Protein AF-A0A6Q2Y773-F1 (afdb_monomer_lite)

Secondary structure (DSSP, 8-state):
-------------------------S--SS--------TTTT-SS---SSSSTTEEEETTEEEEPTTEEEETTEEEE--SS--TTEEEEETTEEEEPTTEESSSS-EEP-GGGSSS-SSSSEEEEETTEEEEEPPTTEEEPTTSS-EEE-SSGGGTT-TT-EEEETTTEEEE---TTEEE-TTSSSEEE--TTSS-TTSS-TTEEEEEETTEEEEEEPTTEEEEEETTEEEEEEP-TTTTT-----TTEEEEEETTEEEEEEPTTEEESSSSEEETTS-TT-TTHHHHHHHHTT-------------PPP-----

pLDDT: mean 74.13, std 23.81, range [25.77, 97.94]

Radius of gyration: 41.61 Å; chains: 1; bounding box: 97×146×88 Å

Foldseek 3Di:
DDDDDDDDDDDDDDDDDDDDDDDDDDDPPDDDDDPPPDVCVVPPDFPVPDPAPQWGDDPPDIDGHPQWDDDPNHTAGHAPAALPAFGDPHRLATDHDAQADDRSRPHGDALCPDPPRQAPDDWAGDRRDIAYFDQQQWEQDPVRHYTDRDNLRNVLRAHGHWYADDPGDIAHDDAAQWDQDPSRHYTDGNFPLPPDPPPEPPQWDWDGDRNGIDTHHDAQWDFDQDPNDTDTDGDFCLVVVVDLFDPQWHWAGDRRGIATHGHPQWDDRRNDTDGNPPPVVDVVVVVVVVVVVPPDDDDDDDDDDDDDDDDDDDD

Organism: Esox lucius (NCBI:txid8010)

Sequence (315 aa):
MLGLFTVVTAHPVRQRVLVVVMSCTALSMAYRQDSSRTASEVSGRLRGASGAAGVCTFGRSTSCCFGWRNVSGVCRPLCKKPCRNGVCVGPDKCSCSVGYEDQQCDKDVNECGLAERPCHHRCMNTPGTYRCYCDPGYALHTDGKTCTEDPECPSLRCQFGCQIEGRGDVLCLCPPGLHLAPDNRTCEDVDECRGVSDVCPQRQTCKNTFGSFACVCGEGFVLATLRDKVLCRDKDECLDGTHLCSRHAECVNTTGSYTCRCRANYSGDGHACWPWGRGAHSKASMYYQYKLSKRTWPQTITMATATLRGSPGSG

Structure (mmCIF, N/CA/C/O backbone):
data_AF-A0A6Q2Y773-F1
#
_entry.id   AF-A0A6Q2Y773-F1
#
loop_
_atom_site.group_PDB
_atom_site.id
_atom_site.type_symbol
_atom_site.label_atom_id
_atom_site.label_alt_id
_atom_site.label_comp_id
_atom_site.label_asym_id
_atom_site.label_entity_id
_atom_site.label_seq_id
_atom_site.pdbx_PDB_ins_code
_atom_site.Cartn_x
_atom_site.Cartn_y
_atom_site.Cartn_z
_atom_site.occupancy
_atom_site.B_iso_or_equiv
_atom_site.auth_seq_id
_atom_site.auth_comp_id
_atom_site.auth_asym_id
_atom_site.auth_atom_id
_atom_site.pdbx_PDB_model_num
ATOM 1 N N . MET A 1 1 ? 73.134 44.370 -34.997 1.00 34.41 1 MET A N 1
ATOM 2 C CA . MET A 1 1 ? 72.191 44.586 -36.114 1.00 34.41 1 MET A CA 1
ATOM 3 C C . MET A 1 1 ? 71.414 43.298 -36.311 1.00 34.41 1 MET A C 1
ATOM 5 O O . MET A 1 1 ? 71.981 42.326 -36.790 1.00 34.41 1 MET A O 1
ATOM 9 N N . LEU A 1 2 ? 70.178 43.261 -35.813 1.00 30.05 2 LEU A N 1
ATOM 10 C CA . LEU A 1 2 ? 69.268 42.128 -35.967 1.00 30.05 2 LEU A CA 1
ATOM 11 C C . LEU A 1 2 ? 68.743 42.102 -37.402 1.00 30.05 2 LEU A C 1
ATOM 13 O O . LEU A 1 2 ? 68.223 43.100 -37.890 1.00 30.05 2 LEU A O 1
ATOM 17 N N . GLY A 1 3 ? 68.840 40.948 -38.041 1.00 31.61 3 GLY A N 1
ATOM 18 C CA . GLY A 1 3 ? 68.104 40.639 -39.251 1.00 31.61 3 GLY A CA 1
ATOM 19 C C . GLY A 1 3 ? 68.077 39.134 -39.401 1.00 31.61 3 GLY A C 1
ATOM 20 O O . GLY A 1 3 ? 69.138 38.529 -39.426 1.00 31.61 3 GLY A O 1
ATOM 21 N N . LEU A 1 4 ? 66.887 38.545 -39.476 1.00 30.52 4 LEU A N 1
ATOM 22 C CA . LEU A 1 4 ? 66.680 37.226 -40.064 1.00 30.52 4 LEU A CA 1
ATOM 23 C C . LEU A 1 4 ? 65.249 37.165 -40.607 1.00 30.52 4 LEU A C 1
ATOM 25 O O . LEU A 1 4 ? 64.267 37.164 -39.869 1.00 30.52 4 LEU A O 1
ATOM 29 N N . PHE A 1 5 ? 65.185 37.177 -41.936 1.00 30.12 5 PHE A N 1
ATOM 30 C CA . PHE A 1 5 ? 64.028 36.864 -42.763 1.00 30.12 5 PHE A CA 1
ATOM 31 C C . PHE A 1 5 ? 63.679 35.378 -42.643 1.00 30.12 5 PHE A C 1
ATOM 33 O O . PHE A 1 5 ? 64.582 34.546 -42.608 1.00 30.12 5 PHE A O 1
ATOM 40 N N . THR A 1 6 ? 62.395 35.030 -42.739 1.00 29.92 6 THR A N 1
ATOM 41 C CA . THR A 1 6 ? 61.982 33.761 -43.358 1.00 29.92 6 THR A CA 1
ATOM 42 C C . THR A 1 6 ? 60.750 33.958 -44.238 1.00 29.92 6 THR A C 1
ATOM 44 O O . THR A 1 6 ? 59.856 34.751 -43.951 1.00 29.92 6 THR A O 1
ATOM 47 N N . VAL A 1 7 ? 60.794 33.257 -45.368 1.00 28.41 7 VAL A N 1
ATOM 48 C CA . VAL A 1 7 ? 59.966 33.365 -46.566 1.00 28.41 7 VAL A CA 1
ATOM 49 C C . VAL A 1 7 ? 59.023 32.159 -46.635 1.00 28.41 7 VAL A C 1
ATOM 51 O O . VAL A 1 7 ? 59.462 31.026 -46.482 1.00 28.41 7 VAL A O 1
ATOM 54 N N . VAL A 1 8 ? 57.740 32.459 -46.860 1.00 37.06 8 VAL A N 1
ATOM 55 C CA . VAL A 1 8 ? 56.763 31.839 -47.783 1.00 37.06 8 VAL A CA 1
ATOM 56 C C . VAL A 1 8 ? 56.804 30.320 -48.000 1.00 37.06 8 VAL A C 1
ATOM 58 O O . VAL A 1 8 ? 57.748 29.795 -48.569 1.00 37.06 8 VAL A O 1
ATOM 61 N N . THR A 1 9 ? 55.649 29.670 -47.816 1.00 25.77 9 THR A N 1
ATOM 62 C CA . THR A 1 9 ? 55.065 28.817 -48.871 1.00 25.77 9 THR A CA 1
ATOM 63 C C . THR A 1 9 ? 53.546 29.003 -48.915 1.00 25.77 9 THR A C 1
ATOM 65 O O . THR A 1 9 ? 52.868 29.006 -47.892 1.00 25.77 9 THR A O 1
ATOM 68 N N . ALA A 1 10 ? 53.029 29.218 -50.124 1.00 39.75 10 ALA A N 1
ATOM 69 C CA . ALA A 1 10 ? 51.616 29.359 -50.448 1.00 39.75 10 ALA A CA 1
ATOM 70 C C . ALA A 1 10 ? 51.162 28.138 -51.259 1.00 39.75 10 ALA A C 1
ATOM 72 O O . ALA A 1 10 ? 51.854 27.735 -52.194 1.00 39.75 10 ALA A O 1
ATOM 73 N N . HIS A 1 11 ? 49.986 27.588 -50.948 1.00 28.48 11 HIS A N 1
ATOM 74 C CA . HIS A 1 11 ? 49.268 26.623 -51.788 1.00 28.48 11 HIS A CA 1
ATOM 75 C C . HIS A 1 11 ? 47.749 26.679 -51.516 1.00 28.48 11 HIS A C 1
ATOM 77 O O . HIS A 1 11 ? 47.338 27.230 -50.495 1.00 28.48 11 HIS A O 1
ATOM 83 N N . PRO A 1 12 ? 46.899 26.249 -52.469 1.00 39.88 12 PRO A N 1
ATOM 84 C CA . PRO A 1 12 ? 45.922 27.163 -53.048 1.00 39.88 12 PRO A CA 1
ATOM 85 C C . PRO A 1 12 ? 44.457 26.695 -52.925 1.00 39.88 12 PRO A C 1
ATOM 87 O O . PRO A 1 12 ? 44.157 25.516 -52.798 1.00 39.88 12 PRO A O 1
ATOM 90 N N . VAL A 1 13 ? 43.556 27.672 -53.074 1.00 33.53 13 VAL A N 1
ATOM 91 C CA . VAL A 1 13 ? 42.254 27.594 -53.768 1.00 33.53 13 VAL A CA 1
ATOM 92 C C . VAL A 1 13 ? 41.225 26.566 -53.262 1.00 33.53 13 VAL A C 1
ATOM 94 O O . VAL A 1 13 ? 41.252 25.394 -53.619 1.00 33.53 13 VAL A O 1
ATOM 97 N N . ARG A 1 14 ? 40.161 27.075 -52.621 1.00 30.56 14 ARG A N 1
ATOM 98 C CA . ARG A 1 14 ? 38.786 26.586 -52.839 1.00 30.56 14 ARG A CA 1
ATOM 99 C C . ARG A 1 14 ? 37.785 27.741 -52.880 1.00 30.56 14 ARG A C 1
ATOM 101 O O . ARG A 1 14 ? 37.746 28.591 -51.997 1.00 30.56 14 ARG A O 1
ATOM 108 N N . GLN A 1 15 ? 36.983 27.754 -53.942 1.00 29.77 15 GLN A N 1
ATOM 109 C CA . GLN A 1 15 ? 35.873 28.673 -54.165 1.00 29.77 15 GLN A CA 1
ATOM 110 C C . GLN A 1 15 ? 34.627 28.255 -53.358 1.00 29.77 15 GLN A C 1
ATOM 112 O O . GLN A 1 15 ? 34.180 27.119 -53.451 1.00 29.77 15 GLN A O 1
ATOM 117 N N . ARG A 1 16 ? 34.092 29.247 -52.629 1.00 34.22 16 ARG A N 1
ATOM 118 C CA . ARG A 1 16 ? 32.685 29.607 -52.332 1.00 34.22 16 ARG A CA 1
ATOM 119 C C . ARG A 1 16 ? 31.711 28.533 -51.813 1.00 34.22 16 ARG A C 1
ATOM 121 O O . ARG A 1 16 ? 31.220 27.743 -52.601 1.00 34.22 16 ARG A O 1
ATOM 128 N N . VAL A 1 17 ? 31.239 28.709 -50.568 1.00 26.41 17 VAL A N 1
ATOM 129 C CA . VAL A 1 17 ? 29.873 29.210 -50.268 1.00 26.41 17 VAL A CA 1
ATOM 130 C C . VAL A 1 17 ? 29.955 30.156 -49.054 1.00 26.41 17 VAL A C 1
ATOM 132 O O . VAL A 1 17 ? 30.809 30.016 -48.186 1.00 26.41 17 VAL A O 1
ATOM 135 N N . LEU A 1 18 ? 29.131 31.193 -49.100 1.00 25.95 18 LEU A N 1
ATOM 136 C CA . LEU A 1 18 ? 29.222 32.500 -48.461 1.00 25.95 18 LEU A CA 1
ATOM 137 C C . LEU A 1 18 ? 28.922 32.487 -46.941 1.00 25.95 18 LEU A C 1
ATOM 139 O O . LEU A 1 18 ? 27.799 32.198 -46.541 1.00 25.95 18 LEU A O 1
ATOM 143 N N . VAL A 1 19 ? 29.891 32.884 -46.108 1.00 29.36 19 VAL A N 1
ATOM 144 C CA . VAL A 1 19 ? 29.671 33.326 -44.715 1.00 29.36 19 VAL A CA 1
ATOM 145 C C . VAL A 1 19 ? 29.933 34.829 -44.683 1.00 29.36 19 VAL A C 1
ATOM 147 O O . VAL A 1 19 ? 31.085 35.255 -44.717 1.00 29.36 19 VAL A O 1
ATOM 150 N N . VAL A 1 20 ? 28.877 35.647 -44.679 1.00 26.91 20 VAL A N 1
ATOM 151 C CA . VAL A 1 20 ? 29.011 37.094 -44.452 1.00 26.91 20 VAL A CA 1
ATOM 152 C C . VAL A 1 20 ? 28.796 37.356 -42.973 1.00 26.91 20 VAL A C 1
ATOM 154 O O . VAL A 1 20 ? 27.672 37.381 -42.481 1.00 26.91 20 VAL A O 1
ATOM 157 N N . VAL A 1 21 ? 29.908 37.570 -42.277 1.00 33.50 21 VAL A N 1
ATOM 158 C CA . VAL A 1 21 ? 29.936 38.421 -41.092 1.00 33.50 21 VAL A CA 1
ATOM 159 C C . VAL A 1 21 ? 29.915 39.855 -41.614 1.00 33.50 21 VAL A C 1
ATOM 161 O O . VAL A 1 21 ? 30.833 40.256 -42.327 1.00 33.50 21 VAL A O 1
ATOM 164 N N . MET A 1 22 ? 28.884 40.628 -41.276 1.00 27.20 22 MET A N 1
ATOM 165 C CA . MET A 1 22 ? 28.992 42.083 -41.298 1.00 27.20 22 MET A CA 1
ATOM 166 C C . MET A 1 22 ? 28.739 42.659 -39.911 1.00 27.20 22 MET A C 1
ATOM 168 O O . MET A 1 22 ? 27.847 42.257 -39.169 1.00 27.20 22 MET A O 1
ATOM 172 N N . SER A 1 23 ? 29.660 43.555 -39.601 1.00 32.75 23 SER A N 1
ATOM 173 C CA . SER A 1 23 ? 30.017 44.212 -38.362 1.00 32.75 23 SER A CA 1
ATOM 174 C C . SER A 1 23 ? 28.958 45.157 -37.809 1.00 32.75 23 SER A C 1
ATOM 176 O O . SER A 1 23 ? 28.261 45.846 -38.549 1.00 32.75 23 SER A O 1
ATOM 178 N N . CYS A 1 24 ? 28.965 45.257 -36.479 1.00 36.25 24 CYS A N 1
ATOM 179 C CA . CYS A 1 24 ? 28.401 46.340 -35.688 1.00 36.25 24 CYS A CA 1
ATOM 180 C C . CYS A 1 24 ? 28.744 47.722 -36.260 1.00 36.25 24 CYS A C 1
ATOM 182 O O . CYS A 1 24 ? 29.894 48.137 -36.173 1.00 36.25 24 CYS A O 1
ATOM 184 N N . THR A 1 25 ? 27.735 48.460 -36.710 1.00 38.38 25 THR A N 1
ATOM 185 C CA . THR A 1 25 ? 27.436 49.827 -36.254 1.00 38.38 25 THR A CA 1
ATOM 186 C C . THR A 1 25 ? 26.014 50.196 -36.693 1.00 38.38 25 THR A C 1
ATOM 188 O O . THR A 1 25 ? 25.599 49.885 -37.801 1.00 38.38 25 THR A O 1
ATOM 191 N N . ALA A 1 26 ? 25.279 50.857 -35.791 1.00 35.50 26 ALA A N 1
ATOM 192 C CA . ALA A 1 26 ? 23.909 51.371 -35.933 1.00 35.50 26 ALA A CA 1
ATOM 193 C C . ALA A 1 26 ? 22.743 50.363 -35.805 1.00 35.50 26 ALA A C 1
ATOM 195 O O . ALA A 1 26 ? 22.042 50.070 -36.763 1.00 35.50 26 ALA A O 1
ATOM 196 N N . LEU A 1 27 ? 22.466 49.937 -34.566 1.00 33.09 27 LEU A N 1
ATOM 197 C CA . LEU A 1 27 ? 21.100 49.720 -34.054 1.00 33.09 27 LEU A CA 1
ATOM 198 C C . LEU A 1 27 ? 21.135 49.854 -32.523 1.00 33.09 27 LEU A C 1
ATOM 200 O O . LEU A 1 27 ? 21.033 48.898 -31.759 1.00 33.09 27 LEU A O 1
ATOM 204 N N . SER A 1 28 ? 21.364 51.087 -32.077 1.00 34.03 28 SER A N 1
ATOM 205 C CA . SER A 1 28 ? 21.164 51.489 -30.689 1.00 34.03 28 SER A CA 1
ATOM 206 C C . SER A 1 28 ? 19.723 51.969 -30.536 1.00 34.03 28 SER A C 1
ATOM 208 O O . SER A 1 28 ? 19.267 52.776 -31.340 1.00 34.03 28 SER A O 1
ATOM 210 N N . MET A 1 29 ? 19.074 51.513 -29.460 1.00 36.47 29 MET A N 1
ATOM 211 C CA . MET A 1 29 ? 17.719 51.841 -28.978 1.00 36.47 29 MET A CA 1
ATOM 212 C C . MET A 1 29 ? 16.594 50.865 -29.362 1.00 36.47 29 MET A C 1
ATOM 214 O O . MET A 1 29 ? 15.657 51.235 -30.054 1.00 36.47 29 MET A O 1
ATOM 218 N N . ALA A 1 30 ? 16.672 49.627 -28.854 1.00 32.06 30 ALA A N 1
ATOM 219 C CA . ALA A 1 30 ? 15.582 48.945 -28.121 1.00 32.06 30 ALA A CA 1
ATOM 220 C C . ALA A 1 30 ? 15.915 47.454 -27.893 1.00 32.06 30 ALA A C 1
ATOM 222 O O . ALA A 1 30 ? 15.171 46.563 -28.286 1.00 32.06 30 ALA A O 1
ATOM 223 N N . TYR A 1 31 ? 17.054 47.153 -27.265 1.00 29.02 31 TYR A N 1
ATOM 224 C CA . TYR A 1 31 ? 17.297 45.813 -26.727 1.00 29.02 31 TYR A CA 1
ATOM 225 C C . TYR A 1 31 ? 18.068 45.925 -25.414 1.00 29.02 31 TYR A C 1
ATOM 227 O O . TYR A 1 31 ? 19.297 45.938 -25.375 1.00 29.02 31 TYR A O 1
ATOM 235 N N . ARG A 1 32 ? 17.318 46.062 -24.320 1.00 26.94 32 ARG A N 1
ATOM 236 C CA . ARG A 1 32 ? 17.769 45.704 -22.976 1.00 26.94 32 ARG A CA 1
ATOM 237 C C . ARG A 1 32 ? 16.635 44.970 -22.276 1.00 26.94 32 ARG A C 1
ATOM 239 O O . ARG A 1 32 ? 15.567 45.536 -22.100 1.00 26.94 32 ARG A O 1
ATOM 246 N N . GLN A 1 33 ? 16.950 43.723 -21.928 1.00 32.47 33 GLN A N 1
ATOM 247 C CA . GLN A 1 33 ? 16.471 42.962 -20.776 1.00 32.47 33 GLN A CA 1
ATOM 248 C C . GLN A 1 33 ? 14.957 42.971 -20.535 1.00 32.47 33 GLN A C 1
ATOM 250 O O . GLN A 1 33 ? 14.453 43.874 -19.887 1.00 32.47 33 GLN A O 1
ATOM 255 N N . ASP A 1 34 ? 14.277 41.889 -20.929 1.00 29.77 34 ASP A N 1
ATOM 256 C CA . ASP A 1 34 ? 13.613 41.071 -19.907 1.00 29.77 34 ASP A CA 1
ATOM 257 C C . ASP A 1 34 ? 13.331 39.639 -20.399 1.00 29.77 34 ASP A C 1
ATOM 259 O O . ASP A 1 34 ? 12.309 39.335 -21.016 1.00 29.77 34 ASP A O 1
ATOM 263 N N . SER A 1 35 ? 14.281 38.741 -20.144 1.00 32.84 35 SER A N 1
ATOM 264 C CA . SER A 1 35 ? 14.132 37.294 -20.311 1.00 32.84 35 SER A CA 1
ATOM 265 C C . SER A 1 35 ? 13.714 36.633 -18.993 1.00 32.84 35 SER A C 1
ATOM 267 O O . SER A 1 35 ? 14.246 35.581 -18.637 1.00 32.84 35 SER A O 1
ATOM 269 N N . SER A 1 36 ? 12.793 37.255 -18.249 1.00 31.47 36 SER A N 1
ATOM 270 C CA . SER A 1 36 ? 12.227 36.699 -17.016 1.00 31.47 36 SER A CA 1
ATOM 271 C C . SER A 1 36 ? 10.699 36.729 -16.945 1.00 31.47 36 SER A C 1
ATOM 273 O O . SER A 1 36 ? 10.132 36.712 -15.863 1.00 31.47 36 SER A O 1
ATOM 275 N N . ARG A 1 37 ? 9.981 36.608 -18.072 1.00 38.47 37 ARG A N 1
ATOM 276 C CA . ARG A 1 37 ? 8.553 36.239 -18.007 1.00 38.47 37 ARG A CA 1
ATOM 277 C C . ARG A 1 37 ? 8.398 34.745 -17.762 1.00 38.47 37 ARG A C 1
ATOM 279 O O . ARG A 1 37 ? 8.028 33.963 -18.635 1.00 38.47 37 ARG A O 1
ATOM 286 N N . THR A 1 38 ? 8.705 34.364 -16.531 1.00 29.81 38 THR A N 1
ATOM 287 C CA . THR A 1 38 ? 8.142 33.177 -15.903 1.00 29.81 38 THR A CA 1
ATOM 288 C C . THR A 1 38 ? 6.628 33.176 -16.133 1.00 29.81 38 THR A C 1
ATOM 290 O O . THR A 1 38 ? 5.972 34.221 -16.119 1.00 29.81 38 THR A O 1
ATOM 293 N N . ALA A 1 39 ? 6.035 31.993 -16.268 1.00 36.69 39 ALA A N 1
ATOM 294 C CA . ALA A 1 39 ? 4.584 31.798 -16.220 1.00 36.69 39 ALA A CA 1
ATOM 295 C C . ALA A 1 39 ? 3.947 32.226 -14.867 1.00 36.69 39 ALA A C 1
ATOM 297 O O . ALA A 1 39 ? 2.800 31.888 -14.585 1.00 36.69 39 ALA A O 1
ATOM 298 N N . SER A 1 40 ? 4.680 32.980 -14.041 1.00 35.41 40 SER A N 1
ATOM 299 C CA . SER A 1 40 ? 4.301 33.526 -12.743 1.00 35.41 40 SER A CA 1
ATOM 300 C C . SER A 1 40 ? 4.042 35.043 -12.764 1.00 35.41 40 SER A C 1
ATOM 302 O O . SER A 1 40 ? 3.499 35.561 -11.793 1.00 35.41 40 SER A O 1
ATOM 304 N N . GLU A 1 41 ? 4.306 35.764 -13.864 1.00 31.83 41 GLU A N 1
ATOM 305 C CA . GLU A 1 41 ? 4.084 37.227 -13.950 1.00 31.83 41 GLU A CA 1
ATOM 306 C C . GLU A 1 41 ? 2.832 37.666 -14.734 1.00 31.83 41 GLU A C 1
ATOM 308 O O . GLU A 1 41 ? 2.656 38.837 -15.063 1.00 31.83 41 GLU A O 1
ATOM 313 N N . VAL A 1 42 ? 1.875 36.757 -14.936 1.00 39.12 42 VAL A N 1
ATOM 314 C CA . VAL A 1 42 ? 0.457 37.127 -15.148 1.00 39.12 42 VAL A CA 1
ATOM 315 C C . VAL A 1 42 ? -0.349 36.868 -13.866 1.00 39.12 42 VAL A C 1
ATOM 317 O O . VAL A 1 42 ? -1.540 36.592 -13.894 1.00 39.12 42 VAL A O 1
ATOM 320 N N . SER A 1 43 ? 0.294 36.971 -12.699 1.00 38.28 43 SER A N 1
ATOM 321 C CA . SER A 1 43 ? -0.395 36.962 -11.398 1.00 38.28 43 SER A CA 1
ATOM 322 C C . SER A 1 43 ? -0.778 38.372 -10.912 1.00 38.28 43 SER A C 1
ATOM 324 O O . SER A 1 43 ? -1.228 38.550 -9.783 1.00 38.28 43 SER A O 1
ATOM 326 N N . GLY A 1 44 ? -0.617 39.396 -11.755 1.00 38.75 44 GLY A N 1
ATOM 327 C CA . GLY A 1 44 ? -0.598 40.797 -11.332 1.00 38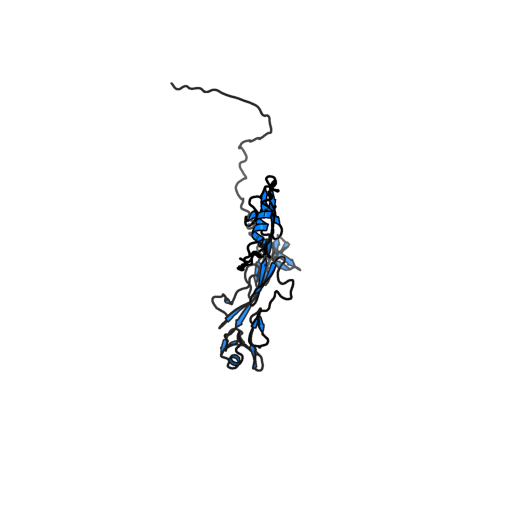.75 44 GLY A CA 1
ATOM 328 C C . GLY A 1 44 ? -1.783 41.676 -11.729 1.00 38.75 44 GLY A C 1
ATOM 329 O O . GLY A 1 44 ? -1.590 42.883 -11.785 1.00 38.75 44 GLY A O 1
ATOM 330 N N . ARG A 1 45 ? -2.984 41.156 -12.041 1.00 40.16 45 ARG A N 1
ATOM 331 C CA . ARG A 1 45 ? -4.222 41.984 -12.039 1.00 40.16 45 ARG A CA 1
ATOM 332 C C . ARG A 1 45 ? -5.535 41.200 -12.096 1.00 40.16 45 ARG A C 1
ATOM 334 O O . ARG A 1 45 ? -6.480 41.627 -12.745 1.00 40.16 45 ARG A O 1
ATOM 341 N N . LEU A 1 46 ? -5.641 40.084 -11.387 1.00 47.28 46 LEU A N 1
ATOM 342 C CA . LEU A 1 46 ? -6.940 39.460 -11.135 1.00 47.28 46 LEU A CA 1
ATOM 343 C C . LEU A 1 46 ? -7.341 39.800 -9.703 1.00 47.28 46 LEU A C 1
ATOM 345 O O . LEU A 1 46 ? -7.191 38.997 -8.789 1.00 47.28 46 LEU A O 1
ATOM 349 N N . ARG A 1 47 ? -7.838 41.027 -9.491 1.00 43.81 47 ARG A N 1
ATOM 350 C CA . ARG A 1 47 ? -8.720 41.237 -8.339 1.00 43.81 47 ARG A CA 1
ATOM 351 C C . ARG A 1 47 ? -9.886 40.281 -8.566 1.00 43.81 47 ARG A C 1
ATOM 353 O O . ARG A 1 47 ? -10.591 40.430 -9.563 1.00 43.81 47 ARG A O 1
ATOM 360 N N . GLY A 1 48 ? -10.052 39.289 -7.694 1.00 45.25 48 GLY A N 1
ATOM 361 C CA . GLY A 1 48 ? -11.289 38.524 -7.614 1.00 45.25 48 GLY A CA 1
ATOM 362 C C . GLY A 1 48 ? -12.424 39.512 -7.364 1.00 45.25 48 GLY A C 1
ATOM 363 O O . GLY A 1 48 ? -12.629 39.948 -6.239 1.00 45.25 48 GLY A O 1
ATOM 364 N N . ALA A 1 49 ? -13.091 39.949 -8.431 1.00 46.09 49 ALA A N 1
ATOM 365 C CA . ALA A 1 49 ? -14.149 40.958 -8.371 1.00 46.09 49 ALA A CA 1
ATOM 366 C C . ALA A 1 49 ? -15.531 40.342 -8.087 1.00 46.09 49 ALA A C 1
ATOM 368 O O . ALA A 1 49 ? -16.551 41.014 -8.156 1.00 46.09 49 ALA A O 1
ATOM 369 N N . SER A 1 50 ? -15.569 39.069 -7.711 1.00 50.88 50 SER A N 1
ATOM 370 C CA . SER A 1 50 ? -16.724 38.411 -7.115 1.00 50.88 50 SER A CA 1
ATOM 371 C C . SER A 1 50 ? -16.166 37.398 -6.127 1.00 50.88 50 SER A C 1
ATOM 373 O O . SER A 1 50 ? -15.324 36.602 -6.531 1.00 50.88 50 SER A O 1
ATOM 375 N N . GLY A 1 51 ? -16.586 37.405 -4.862 1.00 58.12 51 GLY A N 1
ATOM 376 C CA . GLY A 1 51 ? -16.077 36.517 -3.801 1.00 58.12 51 GLY A CA 1
ATOM 377 C C . GLY A 1 51 ? -16.296 35.005 -4.008 1.00 58.12 51 GLY A C 1
ATOM 378 O O . GLY A 1 51 ? -16.246 34.253 -3.043 1.00 58.12 51 GLY A O 1
ATOM 379 N N . ALA A 1 52 ? -16.555 34.549 -5.237 1.00 67.56 52 ALA A N 1
ATOM 380 C CA . ALA A 1 52 ? -16.704 33.153 -5.621 1.00 67.56 52 ALA A CA 1
ATOM 381 C C . ALA A 1 52 ? -15.359 32.563 -6.088 1.00 67.56 52 ALA A C 1
ATOM 383 O O . ALA A 1 52 ? -14.681 33.120 -6.955 1.00 67.56 52 ALA A O 1
ATOM 384 N N . ALA A 1 53 ? -14.980 31.415 -5.519 1.00 80.31 53 ALA A N 1
ATOM 385 C CA . ALA A 1 53 ? -13.727 30.730 -5.828 1.00 80.31 53 ALA A CA 1
ATOM 386 C C . ALA A 1 53 ? -13.610 30.381 -7.324 1.00 80.31 53 ALA A C 1
ATOM 388 O O . ALA A 1 53 ? -14.547 29.867 -7.935 1.00 80.31 53 ALA A O 1
ATOM 389 N N . GLY A 1 54 ? -12.444 30.657 -7.915 1.00 84.12 54 GLY A N 1
ATOM 390 C CA . GLY A 1 54 ? -12.147 30.283 -9.298 1.00 84.12 54 GLY A CA 1
ATOM 391 C C . GLY A 1 54 ? -12.803 31.136 -10.382 1.00 84.12 54 GLY A C 1
ATOM 392 O O . GLY A 1 54 ? -12.701 30.767 -11.552 1.00 84.12 54 GLY A O 1
ATOM 393 N N . VAL A 1 55 ? -13.457 32.251 -10.035 1.00 89.81 55 VAL A N 1
ATOM 394 C CA . VAL A 1 55 ? -14.067 33.182 -10.998 1.00 89.81 55 VAL A CA 1
ATOM 395 C C . VAL A 1 55 ? -13.123 34.350 -11.291 1.00 89.81 55 VAL A C 1
ATOM 397 O O . VAL A 1 55 ? -12.683 35.065 -10.392 1.00 89.81 55 VAL A O 1
ATOM 400 N N . CYS A 1 56 ? -12.838 34.562 -12.572 1.00 87.75 56 CYS A N 1
ATOM 401 C CA . CYS A 1 56 ? -12.005 35.634 -13.096 1.00 87.75 56 CYS A CA 1
ATOM 402 C C . CYS A 1 56 ? -12.846 36.591 -13.947 1.00 87.75 56 CYS A C 1
ATOM 404 O O . CYS A 1 56 ? -13.762 36.179 -14.659 1.00 87.75 56 CYS A O 1
ATOM 406 N N . THR A 1 57 ? -12.524 37.884 -13.886 1.00 85.19 57 THR A N 1
ATOM 407 C CA . THR A 1 57 ? -13.197 38.913 -14.689 1.00 85.19 57 THR A CA 1
ATOM 408 C C . THR A 1 57 ? -12.230 39.475 -15.725 1.00 85.19 57 THR A C 1
ATOM 410 O O . THR A 1 57 ? -11.108 39.860 -15.399 1.00 85.19 57 THR A O 1
ATOM 413 N N . PHE A 1 58 ? -12.661 39.500 -16.983 1.00 82.25 58 PHE A N 1
ATOM 414 C CA . PHE A 1 58 ? -11.906 40.016 -18.120 1.00 82.25 58 PHE A CA 1
ATOM 415 C C . PHE A 1 58 ? -12.738 41.121 -18.781 1.00 82.25 58 PHE A C 1
ATOM 417 O O . PHE A 1 58 ? -13.627 40.866 -19.596 1.00 82.25 58 PHE A O 1
ATOM 424 N N . GLY A 1 59 ? -12.505 42.372 -18.376 1.00 82.69 59 GLY A N 1
ATOM 425 C CA . GLY A 1 59 ? -13.325 43.507 -18.810 1.00 82.69 59 GLY A CA 1
ATOM 426 C C . GLY A 1 59 ? -14.761 43.404 -18.282 1.00 82.69 59 GLY A C 1
ATOM 427 O O . GLY A 1 59 ? -14.977 43.522 -17.080 1.00 82.69 59 GLY A O 1
ATOM 428 N N . ARG A 1 60 ? -15.739 43.190 -19.177 1.00 78.44 60 ARG A N 1
ATOM 429 C CA . ARG A 1 60 ? -17.168 42.987 -18.839 1.00 78.44 60 ARG A CA 1
ATOM 430 C C . ARG A 1 60 ? -17.597 41.513 -18.782 1.00 78.44 60 ARG A C 1
ATOM 432 O O . ARG A 1 60 ? -18.752 41.243 -18.473 1.00 78.44 60 ARG A O 1
ATOM 439 N N . SER A 1 61 ? -16.703 40.575 -19.098 1.00 79.38 61 SER A N 1
ATOM 440 C CA . SER A 1 61 ? -17.004 39.139 -19.111 1.00 79.38 61 SER A CA 1
ATOM 441 C C . SER A 1 61 ? -16.490 38.464 -17.843 1.00 79.38 61 SER A C 1
ATOM 443 O O . SER A 1 61 ? -15.354 38.703 -17.430 1.00 79.38 61 SER A O 1
ATOM 445 N N . THR A 1 62 ? -17.296 37.589 -17.246 1.00 85.50 62 THR A N 1
ATOM 446 C CA . THR A 1 62 ? -16.894 36.714 -16.138 1.00 85.50 62 THR A CA 1
ATOM 447 C C . THR A 1 62 ? -16.731 35.282 -16.642 1.00 85.50 62 THR A C 1
ATOM 449 O O . THR A 1 62 ? -17.552 34.776 -17.406 1.00 85.50 62 THR A O 1
ATOM 452 N N . SER A 1 63 ? -15.640 34.622 -16.263 1.00 88.38 63 SER A N 1
ATOM 453 C CA . SER A 1 63 ? -15.356 33.241 -16.659 1.00 88.38 63 SER A CA 1
ATOM 454 C C . SER A 1 63 ? -14.534 32.529 -15.592 1.00 88.38 63 SER A C 1
ATOM 456 O O . SER A 1 63 ? -13.972 33.161 -14.700 1.00 88.38 63 SER A O 1
ATOM 458 N N . CYS A 1 64 ? -14.428 31.205 -15.678 1.00 90.31 64 CYS A N 1
ATOM 459 C CA . CYS A 1 64 ? -13.539 30.479 -14.778 1.00 90.31 64 CYS A CA 1
ATOM 460 C C . CYS A 1 64 ? -12.072 30.820 -15.060 1.00 90.31 64 CYS A C 1
ATOM 462 O O . CYS A 1 64 ? -11.670 30.991 -16.213 1.00 90.31 64 CYS A O 1
ATOM 464 N N . CYS A 1 65 ? -11.290 30.950 -13.991 1.00 89.75 65 CYS A N 1
ATOM 465 C CA . CYS A 1 65 ? -9.855 31.184 -14.044 1.00 89.75 65 CYS A CA 1
ATOM 466 C C . CYS A 1 65 ? -9.112 29.981 -14.642 1.00 89.75 65 CYS A C 1
ATOM 468 O O . CYS A 1 65 ? -9.621 28.859 -14.669 1.00 89.75 65 CYS A O 1
ATOM 470 N N . PHE A 1 66 ? -7.863 30.189 -15.063 1.00 89.25 66 PHE A N 1
ATOM 471 C CA . PHE A 1 66 ? -6.996 29.086 -15.474 1.00 89.25 66 PHE A CA 1
ATOM 472 C C . PHE A 1 66 ? -6.873 28.038 -14.353 1.00 89.25 66 PHE A C 1
ATOM 474 O O . PHE A 1 66 ? -6.703 28.388 -13.185 1.00 89.25 66 PHE A O 1
ATOM 481 N N . GLY A 1 67 ? -6.992 26.754 -14.704 1.00 87.88 67 GLY A N 1
ATOM 482 C CA . GLY A 1 67 ? -7.041 25.663 -13.725 1.00 87.88 67 GLY A CA 1
ATOM 483 C C . GLY A 1 67 ? -8.418 25.439 -13.087 1.00 87.88 67 GLY A C 1
ATOM 484 O O . GLY A 1 67 ? -8.524 24.676 -12.131 1.00 87.88 67 GLY A O 1
ATOM 485 N N . TRP A 1 68 ? -9.474 26.064 -13.614 1.00 92.12 68 TRP A N 1
ATOM 486 C CA . TRP A 1 68 ? -10.866 25.845 -13.219 1.00 92.12 68 TRP A CA 1
ATOM 487 C C . TRP A 1 68 ? -11.725 25.583 -14.459 1.00 92.12 68 TRP A C 1
ATOM 489 O O . TRP A 1 68 ? -11.495 26.154 -15.524 1.00 92.12 68 TRP A O 1
ATOM 499 N N . ARG A 1 69 ? -12.737 24.725 -14.330 1.00 91.31 69 ARG A N 1
ATOM 500 C CA . ARG A 1 69 ? -13.725 24.442 -15.379 1.00 91.31 69 ARG A CA 1
ATOM 501 C C . ARG A 1 69 ? -15.113 24.896 -14.957 1.00 91.31 69 ARG A C 1
ATOM 503 O O . ARG A 1 69 ? -15.480 24.766 -13.792 1.00 91.31 69 ARG A O 1
ATOM 510 N N . ASN A 1 70 ? -15.898 25.371 -15.916 1.00 90.75 70 ASN A N 1
ATOM 511 C CA . ASN A 1 70 ? -17.307 25.667 -15.693 1.00 90.75 70 ASN A CA 1
ATOM 512 C C . ASN A 1 70 ? -18.105 24.355 -15.698 1.00 90.75 70 ASN A C 1
ATOM 514 O O . ASN A 1 70 ? -18.091 23.620 -16.685 1.00 90.75 70 ASN A O 1
ATOM 518 N N . VAL A 1 71 ? -18.775 24.059 -14.588 1.00 91.12 71 VAL A N 1
ATOM 519 C CA . VAL A 1 71 ? -19.732 22.959 -14.460 1.00 91.12 71 VAL A CA 1
ATOM 520 C C . VAL A 1 71 ? -21.056 23.568 -14.022 1.00 91.12 71 VAL A C 1
ATOM 522 O O . VAL A 1 71 ? -21.206 23.961 -12.867 1.00 91.12 71 VAL A O 1
ATOM 525 N N . SER A 1 72 ? -21.999 23.674 -14.959 1.00 90.19 72 SER A N 1
ATOM 526 C CA . SER A 1 72 ? -23.346 24.217 -14.723 1.00 90.19 72 SER A CA 1
ATOM 527 C C . SER A 1 72 ? -23.355 25.625 -14.110 1.00 90.19 72 SER A C 1
ATOM 529 O O . SER A 1 72 ? -24.115 25.907 -13.189 1.00 90.19 72 SER A O 1
ATOM 531 N N . GLY A 1 73 ? -22.481 26.512 -14.590 1.00 85.75 73 GLY A N 1
ATOM 532 C CA . GLY A 1 73 ? -22.362 27.887 -14.096 1.00 85.75 73 GLY A CA 1
ATOM 533 C C . GLY A 1 73 ? -21.467 28.046 -12.864 1.00 85.75 73 GLY A C 1
ATOM 534 O O . GLY A 1 73 ? -21.249 29.170 -12.423 1.00 85.75 73 GLY A O 1
ATOM 535 N N . VAL A 1 74 ? -20.906 26.955 -12.331 1.00 88.38 74 VAL A N 1
ATOM 536 C CA . VAL A 1 74 ? -20.019 26.969 -11.159 1.00 88.38 74 VAL A CA 1
ATOM 537 C C . VAL A 1 74 ? -18.594 26.622 -11.575 1.00 88.38 74 VAL A C 1
ATOM 539 O O . VAL A 1 74 ? -18.356 25.606 -12.231 1.00 88.38 74 VAL A O 1
ATOM 542 N N . CYS A 1 75 ? -17.622 27.439 -11.168 1.00 90.31 75 CYS A N 1
ATOM 543 C CA . CYS A 1 75 ? -16.213 27.136 -11.390 1.00 90.31 75 CYS A CA 1
ATOM 544 C C . CYS A 1 75 ? -15.748 26.052 -10.417 1.00 90.31 75 CYS A C 1
ATOM 546 O O . CYS A 1 75 ? -15.674 26.270 -9.211 1.00 90.31 75 CYS A O 1
ATOM 548 N N . ARG A 1 76 ? -15.427 24.871 -10.951 1.00 91.38 76 ARG A N 1
ATOM 549 C CA . ARG A 1 76 ? -14.817 23.765 -10.205 1.00 91.38 76 ARG A CA 1
ATOM 550 C C . ARG A 1 76 ? -13.328 23.671 -10.531 1.00 91.38 76 ARG A C 1
ATOM 552 O O . ARG A 1 76 ? -12.972 23.816 -11.701 1.00 91.38 76 ARG A O 1
ATOM 559 N N . PRO A 1 77 ? -12.462 23.412 -9.545 1.00 92.38 77 PRO A N 1
ATOM 560 C CA . PRO A 1 77 ? -11.030 23.323 -9.784 1.00 92.38 77 PRO A CA 1
ATOM 561 C C . PRO A 1 77 ? -10.687 22.097 -10.638 1.00 92.38 77 PRO A C 1
ATOM 563 O O . PRO A 1 77 ? -11.405 21.092 -10.646 1.00 92.38 77 PRO A O 1
ATOM 566 N N . LEU A 1 78 ? -9.590 22.200 -11.382 1.00 91.06 78 LEU A N 1
ATOM 567 C CA . LEU A 1 78 ? -9.029 21.133 -12.199 1.00 91.06 78 LEU A CA 1
ATOM 568 C C . LEU A 1 78 ? -7.778 20.579 -11.519 1.00 91.06 78 LEU A C 1
ATOM 570 O O . LEU A 1 78 ? -6.784 21.285 -11.365 1.00 91.06 78 LEU A O 1
ATOM 574 N N . CYS A 1 79 ? -7.821 19.296 -11.179 1.00 92.06 79 CYS A N 1
ATOM 575 C CA . CYS A 1 79 ? -6.655 18.532 -10.765 1.00 92.06 79 CYS A CA 1
ATOM 576 C C . CYS A 1 79 ? -6.281 17.589 -11.918 1.00 92.06 79 CYS A C 1
ATOM 578 O O . CYS A 1 79 ? -7.104 16.774 -12.343 1.00 92.06 79 CYS A O 1
ATOM 580 N N . LYS A 1 80 ? -5.071 17.731 -12.474 1.00 90.12 80 LYS A N 1
ATOM 581 C CA . LYS A 1 80 ? -4.574 16.900 -13.588 1.00 90.12 80 LYS A CA 1
ATOM 582 C C . LYS A 1 80 ? -4.473 15.435 -13.182 1.00 90.12 80 LYS A C 1
ATOM 584 O O . LYS A 1 80 ? -4.776 14.551 -13.979 1.00 90.12 80 LYS A O 1
ATOM 589 N N . LYS A 1 81 ? -4.047 15.196 -11.941 1.00 89.88 81 LYS A N 1
ATOM 590 C CA . LYS A 1 81 ? -4.143 13.900 -11.271 1.00 89.88 81 LYS A CA 1
ATOM 591 C C . LYS A 1 81 ? -5.354 13.915 -10.338 1.00 89.88 81 LYS A C 1
ATOM 593 O O . LYS A 1 81 ? -5.574 14.928 -9.676 1.00 89.88 81 LYS A O 1
ATOM 598 N N . PRO A 1 82 ? -6.146 12.836 -10.282 1.00 89.75 82 PRO A N 1
ATOM 599 C CA . PRO A 1 82 ? -7.262 12.763 -9.350 1.00 89.75 82 PRO A CA 1
ATOM 600 C C . PRO A 1 82 ? -6.753 12.747 -7.901 1.00 89.75 82 PRO A C 1
ATOM 602 O O . PRO A 1 82 ? -5.762 12.084 -7.608 1.00 89.75 82 PRO A O 1
ATOM 605 N N . CYS A 1 83 ? -7.454 13.444 -7.004 1.00 93.50 83 CYS A N 1
ATOM 606 C CA . CYS A 1 83 ? -7.263 13.299 -5.560 1.00 93.50 83 CYS A CA 1
ATOM 607 C C . CYS A 1 83 ? -7.861 11.950 -5.145 1.00 93.50 83 CYS A C 1
ATOM 609 O O . CYS A 1 83 ? -9.079 11.787 -5.241 1.00 93.50 83 CYS A O 1
ATOM 611 N N . ARG A 1 84 ? -7.037 10.970 -4.760 1.00 92.88 84 ARG A N 1
ATOM 612 C CA . ARG A 1 84 ? -7.487 9.576 -4.595 1.00 92.88 84 ARG A CA 1
ATOM 613 C C . ARG A 1 84 ? -8.446 9.422 -3.416 1.00 92.88 84 ARG A C 1
ATOM 615 O O . ARG A 1 84 ? -9.542 8.906 -3.601 1.00 92.88 84 ARG A O 1
ATOM 622 N N . ASN A 1 85 ? -8.056 9.940 -2.254 1.00 94.00 85 ASN A N 1
ATOM 623 C CA . ASN A 1 85 ? -8.872 9.974 -1.041 1.00 94.00 85 ASN A CA 1
ATOM 624 C C . ASN A 1 85 ? -9.090 11.421 -0.586 1.00 94.00 85 ASN A C 1
ATOM 626 O O . ASN A 1 85 ? -8.683 11.823 0.501 1.00 94.00 85 ASN A O 1
ATOM 630 N N . GLY A 1 86 ? -9.675 12.249 -1.450 1.00 94.25 86 GLY A N 1
ATOM 631 C CA . GLY A 1 86 ? -9.901 13.654 -1.132 1.00 94.25 86 GLY A CA 1
ATOM 632 C C . GLY A 1 86 ? -10.685 14.402 -2.197 1.00 94.25 86 GLY A C 1
ATOM 633 O O . GLY A 1 86 ? -11.178 13.831 -3.170 1.00 94.25 86 GLY A O 1
ATOM 634 N N . VAL A 1 87 ? -10.782 15.716 -2.018 1.00 94.88 87 VAL A N 1
ATOM 635 C CA . VAL A 1 87 ? -11.494 16.612 -2.932 1.00 94.88 87 VAL A CA 1
ATOM 636 C C . VAL A 1 87 ? -10.545 17.641 -3.535 1.00 94.88 87 VAL A C 1
ATOM 638 O O . VAL A 1 87 ? -9.682 18.197 -2.859 1.00 94.88 87 VAL A O 1
ATOM 641 N N . CYS A 1 88 ? -10.707 17.913 -4.829 1.00 94.25 88 CYS A N 1
ATOM 642 C CA . CYS A 1 88 ? -9.964 18.969 -5.512 1.00 94.25 88 CYS A CA 1
ATOM 643 C C . CYS A 1 88 ? -10.514 20.327 -5.048 1.00 94.25 88 CYS A C 1
ATOM 645 O O . CYS A 1 88 ? -11.696 20.613 -5.253 1.00 94.25 88 CYS A O 1
ATOM 647 N N . VAL A 1 89 ? -9.676 21.148 -4.412 1.00 93.06 89 VAL A N 1
ATOM 648 C CA . VAL A 1 89 ? -10.059 22.460 -3.841 1.00 93.06 89 VAL A CA 1
ATOM 649 C C . VAL A 1 89 ? -9.413 23.639 -4.566 1.00 93.06 89 VAL A C 1
ATOM 651 O O . VAL A 1 89 ? -9.809 24.786 -4.374 1.00 93.06 89 VAL A O 1
ATOM 654 N N . GLY A 1 90 ? -8.434 23.368 -5.425 1.00 91.25 90 GLY A N 1
ATOM 655 C CA . GLY A 1 90 ? -7.779 24.351 -6.279 1.00 91.25 90 GLY A CA 1
ATOM 656 C C . GLY A 1 90 ? -7.051 23.673 -7.440 1.00 91.25 90 GLY A C 1
ATOM 657 O O . GLY A 1 90 ? -7.000 22.443 -7.484 1.00 91.25 90 GLY A O 1
ATOM 658 N N . PRO A 1 91 ? -6.492 24.447 -8.385 1.00 90.31 91 PRO A N 1
ATOM 659 C CA . PRO A 1 91 ? -5.707 23.900 -9.486 1.00 90.31 91 PRO A CA 1
ATOM 660 C C . PRO A 1 91 ? -4.573 23.016 -8.960 1.00 90.31 91 PRO A C 1
ATOM 662 O O . PRO A 1 91 ? -3.730 23.502 -8.208 1.00 90.31 91 PRO A O 1
ATOM 665 N N . ASP A 1 92 ? -4.589 21.729 -9.320 1.00 90.31 92 ASP A N 1
ATOM 666 C CA . ASP A 1 92 ? -3.640 20.708 -8.839 1.00 90.31 92 ASP A CA 1
ATOM 667 C C . ASP A 1 92 ? -3.469 20.679 -7.297 1.00 90.31 92 ASP A C 1
ATOM 669 O O . ASP A 1 92 ? -2.421 20.291 -6.785 1.00 90.31 92 ASP A O 1
ATOM 673 N N . LYS A 1 93 ? -4.504 21.086 -6.543 1.00 93.44 93 LYS A N 1
ATOM 674 C CA . LYS A 1 93 ? -4.500 21.140 -5.074 1.00 93.44 93 LYS A CA 1
ATOM 675 C C . LYS A 1 93 ? -5.636 20.305 -4.494 1.00 93.44 93 LYS A C 1
ATOM 677 O O . LYS A 1 93 ? -6.815 20.635 -4.666 1.00 93.44 93 LYS A O 1
ATOM 682 N N . CYS A 1 94 ? -5.263 19.275 -3.745 1.00 95.69 94 CYS A N 1
ATOM 683 C CA . CYS A 1 94 ? -6.184 18.396 -3.040 1.00 95.69 94 CYS A CA 1
ATOM 684 C C . CYS A 1 94 ? -6.353 18.809 -1.571 1.00 95.69 94 CYS A C 1
ATOM 686 O O . CYS A 1 94 ? -5.434 19.328 -0.940 1.00 95.69 94 CYS A O 1
ATOM 688 N N . SER A 1 95 ? -7.550 18.579 -1.042 1.00 96.44 95 SER A N 1
ATOM 689 C CA . SER A 1 95 ? -7.835 18.518 0.389 1.00 96.44 95 SER A CA 1
ATOM 690 C C . SER A 1 95 ? -8.149 17.068 0.720 1.00 96.44 95 SER A C 1
ATOM 692 O O . SER A 1 95 ? -9.121 16.523 0.189 1.00 96.44 95 SER A O 1
ATOM 694 N N . CYS A 1 96 ? -7.321 16.445 1.550 1.00 96.88 96 CYS A N 1
ATOM 695 C CA . CYS A 1 96 ? -7.431 15.023 1.849 1.00 96.88 96 CYS A CA 1
ATOM 696 C C . CYS A 1 96 ? -8.542 14.731 2.852 1.00 96.88 96 CYS A C 1
ATOM 698 O O . CYS A 1 96 ? -8.838 15.544 3.731 1.00 96.88 96 CYS A O 1
ATOM 700 N N . SER A 1 97 ? -9.170 13.570 2.687 1.00 96.38 97 SER A N 1
ATOM 701 C CA . SER A 1 97 ? -9.989 12.956 3.724 1.00 96.38 97 SER A CA 1
ATOM 702 C C . SER A 1 97 ? -9.119 12.640 4.943 1.00 96.38 97 SER A C 1
ATOM 704 O O . SER A 1 97 ? -7.908 12.456 4.820 1.00 96.38 97 SER A O 1
ATOM 706 N N . VAL A 1 98 ? -9.740 12.561 6.122 1.00 94.19 98 VAL A N 1
ATOM 707 C CA . VAL A 1 98 ? -9.056 12.140 7.356 1.00 94.19 98 VAL A CA 1
ATOM 708 C C . VAL A 1 98 ? -8.382 10.778 7.134 1.00 94.19 98 VAL A C 1
ATOM 710 O O . VAL A 1 98 ? -8.970 9.915 6.485 1.00 94.19 98 VAL A O 1
ATOM 713 N N . GLY A 1 99 ? -7.155 10.619 7.641 1.00 93.62 99 GLY A N 1
ATOM 714 C CA . GLY A 1 99 ? -6.347 9.400 7.488 1.00 93.62 99 GLY A CA 1
ATOM 715 C C . GLY A 1 99 ? -5.453 9.364 6.243 1.00 93.62 99 GLY A C 1
ATOM 716 O O . GLY A 1 99 ? -4.694 8.422 6.069 1.00 93.62 99 GLY A O 1
ATOM 717 N N . TYR A 1 100 ? -5.491 10.389 5.385 1.00 96.75 100 TYR A N 1
ATOM 718 C CA . TYR A 1 100 ? -4.631 10.478 4.201 1.00 96.75 100 TYR A CA 1
ATOM 719 C C . TYR A 1 100 ? -3.855 11.794 4.166 1.00 96.75 100 TYR A C 1
ATOM 721 O O . TYR A 1 100 ? -4.347 12.841 4.592 1.00 96.75 100 TYR A O 1
ATOM 729 N N . GLU A 1 101 ? -2.644 11.745 3.624 1.00 94.31 101 GLU A N 1
ATOM 730 C CA . GLU A 1 101 ? -1.749 12.891 3.474 1.00 94.31 101 GLU A CA 1
ATOM 731 C C . GLU A 1 101 ? -1.166 12.969 2.059 1.00 94.31 101 GLU A C 1
ATOM 733 O O . GLU A 1 101 ? -1.569 12.209 1.189 1.00 94.31 101 GLU A O 1
A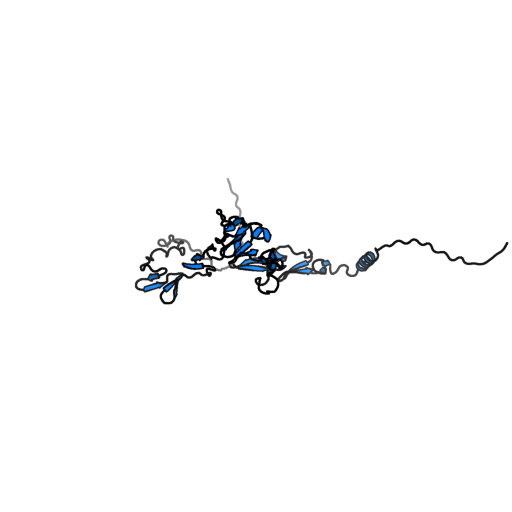TOM 738 N N . ASP A 1 102 ? -0.218 13.893 1.862 1.00 93.19 102 ASP A N 1
ATOM 739 C CA . ASP A 1 102 ? 0.425 14.281 0.599 1.00 93.19 102 ASP A CA 1
ATOM 740 C C . ASP A 1 102 ? -0.417 15.158 -0.356 1.00 93.19 102 ASP A C 1
ATOM 742 O O . ASP A 1 102 ? -1.481 15.676 -0.016 1.00 93.19 102 ASP A O 1
ATOM 746 N N . GLN A 1 103 ? 0.134 15.454 -1.538 1.00 91.62 103 GLN A N 1
ATOM 747 C CA . GLN A 1 103 ? -0.484 16.359 -2.512 1.00 91.62 103 GLN A CA 1
ATOM 748 C C . GLN A 1 103 ? -1.636 15.723 -3.308 1.00 91.62 103 GLN A C 1
ATOM 750 O O . GLN A 1 103 ? -2.413 16.455 -3.929 1.00 91.62 103 GLN A O 1
ATOM 755 N N . GLN A 1 104 ? -1.714 14.396 -3.372 1.00 93.56 104 GLN A N 1
ATOM 756 C CA . GLN A 1 104 ? -2.697 13.626 -4.138 1.00 93.56 104 GLN A CA 1
ATOM 757 C C . GLN A 1 104 ? -3.633 12.793 -3.244 1.00 93.56 104 GLN A C 1
ATOM 759 O O . GLN A 1 104 ? -4.612 12.232 -3.752 1.00 93.56 104 GLN A O 1
ATOM 764 N N . CYS A 1 105 ? -3.413 12.791 -1.929 1.00 94.94 105 CYS A N 1
ATOM 765 C CA . CYS A 1 105 ? -4.176 12.033 -0.946 1.00 94.94 105 CYS A CA 1
ATOM 766 C C . CYS A 1 105 ? -4.133 10.526 -1.223 1.00 94.94 105 CYS A C 1
ATOM 768 O O . CYS A 1 105 ? -5.154 9.840 -1.101 1.00 94.94 105 CYS A O 1
ATOM 770 N N . ASP A 1 106 ? -2.991 10.021 -1.689 1.00 92.75 106 ASP A N 1
ATOM 771 C CA . ASP A 1 106 ? -2.757 8.599 -1.940 1.00 92.75 106 ASP A CA 1
ATOM 772 C C . ASP A 1 106 ? -1.828 7.947 -0.915 1.00 92.75 106 ASP A C 1
ATOM 774 O O . ASP A 1 106 ? -1.847 6.718 -0.801 1.00 92.75 106 ASP A O 1
ATOM 778 N N . LYS A 1 107 ? -1.102 8.736 -0.119 1.00 93.31 107 LYS A N 1
ATOM 779 C CA . LYS A 1 107 ? -0.385 8.242 1.053 1.00 93.31 107 LYS A CA 1
ATOM 780 C C . LYS A 1 107 ? -1.287 8.177 2.285 1.00 93.31 107 LYS A C 1
ATOM 782 O O . LYS A 1 107 ? -1.922 9.149 2.682 1.00 93.31 107 LYS A O 1
ATOM 787 N N . ASP A 1 108 ? -1.302 7.002 2.890 1.00 95.19 108 ASP A N 1
ATOM 788 C CA . ASP A 1 108 ? -1.939 6.723 4.171 1.00 95.19 108 ASP A CA 1
ATOM 789 C C . ASP A 1 108 ? -1.143 7.335 5.336 1.00 95.19 108 ASP A C 1
ATOM 791 O O . ASP A 1 108 ? 0.094 7.280 5.352 1.00 95.19 108 ASP A O 1
ATOM 795 N N . VAL A 1 109 ? -1.842 7.931 6.301 1.00 95.50 109 VAL A N 1
ATOM 796 C CA . VAL A 1 109 ? -1.226 8.464 7.521 1.00 95.50 109 VAL A CA 1
ATOM 797 C C . VAL A 1 109 ? -1.038 7.320 8.499 1.00 95.50 109 VAL A C 1
ATOM 799 O O . VAL A 1 109 ? -2.009 6.760 8.968 1.00 95.50 109 VAL A O 1
ATOM 802 N N . ASN A 1 110 ? 0.205 7.028 8.879 1.00 94.56 110 ASN A N 1
ATOM 803 C CA . ASN A 1 110 ? 0.461 6.015 9.898 1.00 94.56 110 ASN A CA 1
ATOM 804 C C . ASN A 1 110 ? 0.229 6.570 11.310 1.00 94.56 110 ASN A C 1
ATOM 806 O O . ASN A 1 110 ? 1.163 7.106 11.920 1.00 94.56 110 ASN A O 1
ATOM 810 N N . GLU A 1 111 ? -0.977 6.409 11.861 1.00 95.38 111 GLU A N 1
ATOM 811 C CA . GLU A 1 111 ? -1.301 6.923 13.199 1.00 95.38 111 GLU A CA 1
ATOM 812 C C . GLU A 1 111 ? -0.496 6.231 14.306 1.00 95.38 111 GLU A C 1
ATOM 814 O O . GLU A 1 111 ? -0.209 6.826 15.345 1.00 95.38 111 GLU A O 1
ATOM 819 N N . CYS A 1 112 ? -0.054 4.992 14.076 1.00 95.06 112 CYS A N 1
ATOM 820 C CA . CYS A 1 112 ? 0.776 4.247 15.022 1.00 95.06 112 CYS A CA 1
ATOM 821 C C . CYS A 1 112 ? 2.220 4.760 15.108 1.00 95.06 112 CYS A C 1
ATOM 823 O O . CYS A 1 112 ? 2.917 4.442 16.076 1.00 95.06 112 CYS A O 1
ATOM 825 N N . GLY A 1 113 ? 2.665 5.520 14.102 1.00 94.50 113 GLY A N 1
ATOM 826 C CA . GLY A 1 113 ? 3.979 6.162 14.042 1.00 94.50 113 GLY A CA 1
ATOM 827 C C . GLY A 1 113 ? 4.000 7.602 14.561 1.00 94.50 113 GLY A C 1
ATOM 828 O O . GLY A 1 113 ? 5.058 8.231 14.543 1.00 94.50 113 GLY A O 1
ATOM 829 N N . LEU A 1 114 ? 2.858 8.139 15.003 1.00 92.75 114 LEU A N 1
ATOM 830 C CA . LEU A 1 114 ? 2.775 9.485 15.567 1.00 92.75 114 LEU A CA 1
ATOM 831 C C . LEU A 1 114 ? 3.416 9.548 16.959 1.00 92.75 114 LEU A C 1
ATOM 833 O O . LEU A 1 114 ? 3.489 8.554 17.681 1.00 92.75 114 LEU A O 1
ATOM 837 N N . ALA A 1 115 ? 3.871 10.746 17.342 1.00 90.81 115 ALA A N 1
ATOM 838 C CA . ALA A 1 115 ? 4.473 10.984 18.655 1.00 90.81 115 ALA A CA 1
ATOM 839 C C . ALA A 1 115 ? 3.489 10.682 19.798 1.00 90.81 115 ALA A C 1
ATOM 841 O O . ALA A 1 115 ? 3.856 10.059 20.793 1.00 90.81 115 ALA A O 1
ATOM 842 N N . GLU A 1 116 ? 2.229 11.080 19.626 1.00 92.12 116 GLU A N 1
ATOM 843 C CA . GLU A 1 116 ? 1.129 10.684 20.499 1.00 92.12 116 GLU A CA 1
ATOM 844 C C . GLU A 1 116 ? 0.483 9.420 19.934 1.00 92.12 116 GLU A C 1
ATOM 846 O O . GLU A 1 116 ? -0.276 9.463 18.964 1.00 92.12 116 GLU A O 1
ATOM 851 N N . ARG A 1 117 ? 0.824 8.271 20.522 1.00 90.81 117 ARG A N 1
ATOM 852 C CA . ARG A 1 117 ? 0.298 6.979 20.077 1.00 90.81 117 ARG A CA 1
ATOM 853 C C . ARG A 1 117 ? -1.179 6.862 20.466 1.00 90.81 117 ARG A C 1
ATOM 855 O O . ARG A 1 117 ? -1.516 7.090 21.626 1.00 90.81 117 ARG A O 1
ATOM 862 N N . PRO A 1 118 ? -2.063 6.458 19.541 1.00 93.69 118 PRO A N 1
ATOM 863 C CA . PRO A 1 118 ? -3.501 6.562 19.765 1.00 93.69 118 PRO A CA 1
ATOM 864 C C . PRO A 1 118 ? -4.122 5.380 20.528 1.00 93.69 118 PRO A C 1
ATOM 866 O O . PRO A 1 118 ? -5.311 5.426 20.841 1.00 93.69 118 PRO A O 1
ATOM 869 N N . CYS A 1 119 ? -3.354 4.318 20.785 1.00 95.06 119 CYS A N 1
ATOM 870 C CA . CYS A 1 119 ? -3.809 3.088 21.432 1.00 95.06 119 CYS A CA 1
ATOM 871 C C . CYS A 1 119 ? -3.117 2.899 22.778 1.00 95.06 119 CYS A C 1
ATOM 873 O O . CYS A 1 119 ? -1.919 3.164 22.882 1.00 95.06 119 CYS A O 1
ATOM 875 N N . HIS A 1 120 ? -3.841 2.366 23.767 1.00 94.94 120 HIS A N 1
ATOM 876 C CA . HIS A 1 120 ? -3.264 2.054 25.076 1.00 94.94 120 HIS A CA 1
ATOM 877 C C . HIS A 1 120 ? -2.141 1.008 24.961 1.00 94.94 120 HIS A C 1
ATOM 879 O O . HIS A 1 120 ? -1.052 1.219 25.485 1.00 94.94 120 HIS A O 1
ATOM 885 N N . HIS A 1 121 ? -2.395 -0.105 24.261 1.00 92.56 121 HIS A N 1
ATOM 886 C CA . HIS A 1 121 ? -1.415 -1.179 24.066 1.00 92.56 121 HIS A CA 1
ATOM 887 C C . HIS A 1 121 ? -0.894 -1.193 22.617 1.00 92.56 121 HIS A C 1
ATOM 889 O O . HIS A 1 121 ? -0.041 -0.389 22.230 1.00 92.56 121 HIS A O 1
ATOM 895 N N . ARG A 1 122 ? -1.389 -2.115 21.784 1.00 91.75 122 ARG A N 1
ATOM 896 C CA . ARG A 1 122 ? -0.899 -2.330 20.420 1.00 91.75 122 ARG A CA 1
ATOM 897 C C . ARG A 1 122 ? -1.730 -1.516 19.434 1.00 91.75 122 ARG A C 1
ATOM 899 O O . ARG A 1 122 ? -2.952 -1.489 19.517 1.00 91.75 122 ARG A O 1
ATOM 906 N N . CYS A 1 123 ? -1.052 -0.868 18.494 1.00 93.69 123 CYS A N 1
ATOM 907 C CA . CYS A 1 123 ? -1.662 -0.102 17.411 1.00 93.69 123 CYS A CA 1
ATOM 908 C C . CYS A 1 123 ? -1.321 -0.770 16.087 1.00 93.69 123 CYS A C 1
ATOM 910 O O . CYS A 1 123 ? -0.164 -1.150 15.884 1.00 93.69 123 CYS A O 1
ATOM 912 N N . MET A 1 124 ? -2.301 -0.870 15.195 1.00 91.06 124 MET A N 1
ATOM 913 C CA . MET A 1 124 ? -2.077 -1.296 13.825 1.00 91.06 124 MET A CA 1
ATOM 914 C C . MET A 1 124 ? -2.643 -0.287 12.833 1.00 91.06 124 MET A C 1
ATOM 916 O O . MET A 1 124 ? -3.816 0.078 12.904 1.00 91.06 124 MET A O 1
ATOM 920 N N . ASN A 1 125 ? -1.779 0.140 11.916 1.00 92.06 125 ASN A N 1
ATOM 921 C CA . ASN A 1 125 ? -2.111 1.086 10.867 1.00 92.06 125 ASN A CA 1
ATOM 922 C C . ASN A 1 125 ? -2.938 0.406 9.772 1.00 92.06 125 ASN A C 1
ATOM 924 O O . ASN A 1 125 ? -2.622 -0.719 9.377 1.00 92.06 125 ASN A O 1
ATOM 928 N N . THR A 1 126 ? -3.967 1.075 9.270 1.00 90.06 126 THR A N 1
ATOM 929 C CA . THR A 1 126 ? -4.841 0.555 8.212 1.00 90.06 126 THR A CA 1
ATOM 930 C C . THR A 1 126 ? -5.169 1.660 7.205 1.00 90.06 126 THR A C 1
ATOM 932 O O . THR A 1 126 ? -5.185 2.821 7.572 1.00 90.06 126 THR A O 1
ATOM 935 N N . PRO A 1 127 ? -5.478 1.363 5.934 1.00 91.31 127 PRO A N 1
ATOM 936 C CA . PRO A 1 127 ? -5.748 2.427 4.967 1.00 91.31 127 PRO A CA 1
ATOM 937 C C . PRO A 1 127 ? -6.883 3.378 5.400 1.00 91.31 127 PRO A C 1
ATOM 939 O O . PRO A 1 127 ? -8.056 2.996 5.439 1.00 91.31 127 PRO A O 1
ATOM 942 N N . GLY A 1 128 ? -6.523 4.626 5.698 1.00 91.00 128 GLY A N 1
ATOM 943 C CA . GLY A 1 128 ? -7.388 5.716 6.136 1.00 91.00 128 GLY A CA 1
ATOM 944 C C . GLY A 1 128 ? -7.741 5.725 7.625 1.00 91.00 128 GLY A C 1
ATOM 945 O O . GLY A 1 128 ? -8.558 6.559 8.022 1.00 91.00 128 GLY A O 1
ATOM 946 N N . THR A 1 129 ? -7.224 4.796 8.435 1.00 93.25 129 THR A N 1
ATOM 947 C CA . THR A 1 129 ? -7.531 4.713 9.872 1.00 93.25 129 THR A CA 1
ATOM 948 C C . THR A 1 129 ? -6.562 3.796 10.628 1.00 93.25 129 THR A C 1
ATOM 950 O O . THR A 1 129 ? -5.642 3.217 10.076 1.00 93.25 129 THR A O 1
ATOM 953 N N . TYR A 1 130 ? -6.824 3.518 11.897 1.00 93.44 130 TYR A N 1
ATOM 954 C CA . TYR A 1 130 ? -6.053 2.556 12.673 1.00 93.44 130 TYR A CA 1
ATOM 955 C C . TYR A 1 130 ? -6.968 1.716 13.554 1.00 93.44 130 TYR A C 1
ATOM 957 O O . TYR A 1 130 ? -8.131 2.050 13.799 1.00 93.44 130 TYR A O 1
ATOM 965 N N . ARG A 1 131 ? -6.431 0.607 14.057 1.00 90.69 131 ARG A N 1
ATOM 966 C CA . ARG A 1 131 ? -7.109 -0.252 15.031 1.00 90.69 131 ARG A CA 1
ATOM 967 C C . ARG A 1 131 ? -6.213 -0.515 16.229 1.00 90.69 131 ARG A C 1
ATOM 969 O O . ARG A 1 131 ? -5.006 -0.715 16.081 1.00 90.69 131 ARG A O 1
ATOM 976 N N . CYS A 1 132 ? -6.817 -0.527 17.411 1.00 91.81 132 CYS A N 1
ATOM 977 C CA . CYS A 1 132 ? -6.134 -0.862 18.650 1.00 91.81 132 CYS A CA 1
ATOM 978 C C . CYS A 1 132 ? -6.418 -2.307 19.049 1.00 91.81 132 CYS A C 1
ATOM 980 O O . CYS A 1 132 ? -7.531 -2.802 18.888 1.00 91.81 132 CYS A O 1
ATOM 982 N N . TYR A 1 133 ? -5.399 -2.962 19.595 1.00 89.06 133 TYR A N 1
ATOM 983 C CA . TYR A 1 133 ? -5.467 -4.330 20.087 1.00 89.06 133 TYR A CA 1
ATOM 984 C C . TYR A 1 133 ? -4.884 -4.389 21.488 1.00 89.06 133 TYR A C 1
ATOM 986 O O . TYR A 1 133 ? -3.861 -3.766 21.787 1.00 89.06 133 TYR A O 1
ATOM 994 N N . CYS A 1 134 ? -5.528 -5.177 22.335 1.00 89.06 134 CYS A N 1
ATOM 995 C CA . CYS A 1 134 ? -5.096 -5.371 23.705 1.00 89.06 134 CYS A CA 1
ATOM 996 C C . CYS A 1 134 ? -4.211 -6.604 23.824 1.00 89.06 134 CYS A C 1
ATOM 998 O O . CYS A 1 134 ? -4.273 -7.524 23.003 1.00 89.06 134 CYS A O 1
ATOM 1000 N N . ASP A 1 135 ? -3.335 -6.605 24.819 1.00 86.69 135 ASP A N 1
ATOM 1001 C CA . ASP A 1 135 ? -2.512 -7.775 25.113 1.00 86.69 135 ASP A CA 1
ATOM 1002 C C . ASP A 1 135 ? -3.366 -8.896 25.728 1.00 86.69 135 ASP A C 1
ATOM 1004 O O . ASP A 1 135 ? -4.474 -8.634 26.208 1.00 86.69 135 ASP A O 1
ATOM 1008 N N . PRO A 1 136 ? -2.907 -10.159 25.690 1.00 82.06 136 PRO A N 1
ATOM 1009 C CA . PRO A 1 136 ? -3.675 -11.274 26.235 1.00 82.06 136 PRO A CA 1
ATOM 1010 C C . PRO A 1 136 ? -4.117 -11.024 27.686 1.00 82.06 136 PRO A C 1
ATOM 1012 O O . PRO A 1 136 ? -3.295 -10.684 28.533 1.00 82.06 136 PRO A O 1
ATOM 1015 N N . GLY A 1 137 ? -5.411 -11.217 27.964 1.00 79.44 137 GLY A N 1
ATOM 1016 C CA . GLY A 1 137 ? -6.023 -10.964 29.278 1.00 79.44 137 GLY A CA 1
ATOM 1017 C C . GLY A 1 137 ? -6.710 -9.601 29.428 1.00 79.44 137 GLY A C 1
ATOM 1018 O O . GLY A 1 137 ? -7.355 -9.372 30.445 1.00 79.44 137 GLY A O 1
ATOM 1019 N N . TYR A 1 138 ? -6.630 -8.731 28.419 1.00 84.88 138 TYR A N 1
ATOM 1020 C CA . TYR A 1 138 ? -7.280 -7.420 28.407 1.00 84.88 138 TYR A CA 1
ATOM 1021 C C . TYR A 1 138 ? -8.381 -7.352 27.341 1.00 84.88 138 TYR A C 1
ATOM 1023 O O . TYR A 1 138 ? -8.217 -7.885 26.237 1.00 84.88 138 TYR A O 1
ATOM 1031 N N . ALA A 1 139 ? -9.467 -6.646 27.656 1.00 85.06 139 ALA A N 1
ATOM 1032 C CA . ALA A 1 139 ? -10.541 -6.325 26.722 1.00 85.06 139 ALA A CA 1
ATOM 1033 C C . ALA A 1 139 ? -10.381 -4.921 26.143 1.00 85.06 139 ALA A C 1
ATOM 1035 O O . ALA A 1 139 ? -9.970 -3.988 26.842 1.00 85.06 139 ALA A O 1
ATOM 1036 N N . LEU A 1 140 ? -10.718 -4.777 24.859 1.00 87.62 140 LEU A N 1
ATOM 1037 C CA . LEU A 1 140 ? -10.797 -3.470 24.220 1.00 87.62 140 LEU A CA 1
ATOM 1038 C C . LEU A 1 140 ? -12.082 -2.767 24.663 1.00 87.62 140 LEU A C 1
ATOM 1040 O O . LEU A 1 140 ? -13.186 -3.277 24.472 1.00 87.62 140 LEU A O 1
ATOM 1044 N N . HIS A 1 141 ? -11.923 -1.587 25.249 1.00 87.44 141 HIS A N 1
ATOM 1045 C CA . HIS A 1 141 ? -13.021 -0.748 25.693 1.00 87.44 141 HIS A CA 1
ATOM 1046 C C . HIS A 1 141 ? -13.855 -0.241 24.501 1.00 87.44 141 HIS A C 1
ATOM 1048 O O . HIS A 1 141 ? -13.408 -0.219 23.353 1.00 87.44 141 HIS A O 1
ATOM 1054 N N . THR A 1 142 ? -15.078 0.217 24.776 1.00 85.44 142 THR A N 1
ATOM 1055 C CA . THR A 1 142 ? -16.037 0.700 23.760 1.00 85.44 142 THR A CA 1
ATOM 1056 C C . THR A 1 142 ? -15.561 1.926 22.974 1.00 85.44 142 THR A C 1
ATOM 1058 O O . THR A 1 142 ? -16.076 2.203 21.893 1.00 85.44 142 THR A O 1
ATOM 1061 N N . ASP A 1 143 ? -14.556 2.642 23.481 1.00 89.88 143 ASP A N 1
ATOM 1062 C CA . ASP A 1 143 ? -13.885 3.730 22.762 1.00 89.88 143 ASP A CA 1
ATOM 1063 C C . ASP A 1 143 ? -12.950 3.243 21.637 1.00 89.88 143 ASP A C 1
ATOM 1065 O O . ASP A 1 143 ? -12.455 4.061 20.858 1.00 89.88 143 ASP A O 1
ATOM 1069 N N . GLY A 1 144 ? -12.695 1.931 21.555 1.00 89.12 144 GLY A N 1
ATOM 1070 C CA . GLY A 1 144 ? -11.816 1.305 20.571 1.00 89.12 144 GLY A CA 1
ATOM 1071 C C . GLY A 1 144 ? -10.329 1.613 20.761 1.00 89.12 144 GLY A C 1
ATOM 1072 O O . GLY A 1 144 ? -9.554 1.378 19.834 1.00 89.12 144 GLY A O 1
ATOM 1073 N N . LYS A 1 145 ? -9.915 2.158 21.914 1.00 93.06 145 LYS A N 1
ATOM 1074 C CA . LYS A 1 145 ? -8.537 2.624 22.176 1.00 93.06 145 LYS A CA 1
ATOM 1075 C C . LYS A 1 145 ? -7.968 2.152 23.506 1.00 93.06 145 LYS A C 1
ATOM 1077 O O . LYS A 1 145 ? -6.765 1.883 23.593 1.00 93.06 145 LYS A O 1
ATOM 1082 N N . THR A 1 146 ? -8.809 2.088 24.530 1.00 92.69 146 THR A N 1
ATOM 1083 C CA . THR A 1 146 ? -8.403 1.779 25.898 1.00 92.69 146 THR A CA 1
ATOM 1084 C C . THR A 1 146 ? -8.492 0.278 26.139 1.00 92.69 146 THR A C 1
ATOM 1086 O O . THR A 1 146 ? -9.441 -0.369 25.715 1.00 92.69 146 THR A O 1
ATOM 1089 N N . CYS A 1 147 ? -7.497 -0.279 26.823 1.00 90.94 147 CYS A N 1
ATOM 1090 C CA . CYS A 1 147 ? -7.494 -1.680 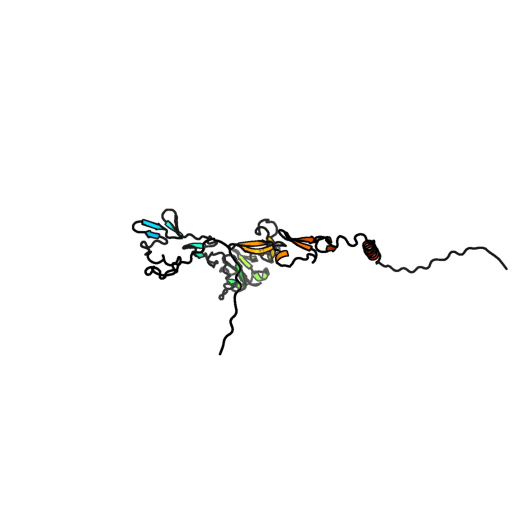27.240 1.00 90.94 147 CYS A CA 1
ATOM 1091 C C . CYS A 1 147 ? -7.733 -1.766 28.742 1.00 90.94 147 CYS A C 1
ATOM 1093 O O . CYS A 1 147 ? -7.019 -1.105 29.499 1.00 90.94 147 CYS A O 1
ATOM 1095 N N . THR A 1 148 ? -8.708 -2.569 29.159 1.00 88.69 148 THR A N 1
ATOM 1096 C CA . THR A 1 148 ? -9.047 -2.798 30.569 1.00 88.69 148 THR A CA 1
ATOM 1097 C C . THR A 1 148 ? -8.889 -4.268 30.918 1.00 88.69 148 THR A C 1
ATOM 1099 O O . THR A 1 148 ? -9.137 -5.141 30.087 1.00 88.69 148 THR A O 1
ATOM 1102 N N . GLU A 1 149 ? -8.456 -4.545 32.146 1.00 82.69 149 GLU A N 1
ATOM 1103 C CA . GLU A 1 149 ? -8.497 -5.902 32.687 1.00 82.69 149 GLU A CA 1
ATOM 1104 C C . GLU A 1 149 ? -9.960 -6.312 32.783 1.00 82.69 149 GLU A C 1
ATOM 1106 O O . GLU A 1 149 ? -10.747 -5.668 33.475 1.00 82.69 149 GLU A O 1
ATOM 1111 N N . ASP A 1 150 ? -10.328 -7.351 32.048 1.00 74.50 150 ASP A N 1
ATOM 1112 C CA . ASP A 1 150 ? -11.684 -7.870 32.051 1.00 74.50 150 ASP A CA 1
ATOM 1113 C C . ASP A 1 150 ? -11.618 -9.333 32.474 1.00 74.50 150 ASP A C 1
ATOM 1115 O O . ASP A 1 150 ? -10.855 -10.070 31.862 1.00 74.50 150 ASP A O 1
ATOM 1119 N N . PRO A 1 151 ? -12.340 -9.780 33.510 1.00 70.44 151 PRO A N 1
ATOM 1120 C CA . PRO A 1 151 ? -12.259 -11.156 33.993 1.00 70.44 151 PRO A CA 1
ATOM 1121 C C . PRO A 1 151 ? -12.772 -12.200 32.988 1.00 70.44 151 PRO A C 1
ATOM 1123 O O . PRO A 1 151 ? -12.392 -13.370 33.091 1.00 70.44 151 PRO A O 1
ATOM 1126 N N . GLU A 1 152 ? -13.588 -11.821 32.002 1.00 73.25 152 GLU A N 1
ATOM 1127 C CA . GLU A 1 152 ? -14.156 -12.753 31.023 1.00 73.25 152 GLU A CA 1
ATOM 1128 C C . GLU A 1 152 ? -13.131 -13.123 29.934 1.00 73.25 152 GLU A C 1
ATOM 1130 O O . GLU A 1 152 ? -13.047 -14.281 29.509 1.00 73.25 152 GLU A O 1
ATOM 1135 N N . CYS A 1 153 ? -12.255 -12.192 29.550 1.00 74.38 153 CYS A N 1
ATOM 1136 C CA . CYS A 1 153 ? -11.258 -12.387 28.489 1.00 74.38 153 CYS A CA 1
ATOM 1137 C C . CYS A 1 153 ? -10.053 -13.307 28.790 1.00 74.38 153 CYS A C 1
ATOM 1139 O O . CYS A 1 153 ? -9.614 -14.023 27.879 1.00 74.38 153 CYS A O 1
ATOM 1141 N N . PRO A 1 154 ? -9.505 -13.376 30.019 1.00 66.06 154 PRO A N 1
ATOM 1142 C CA . PRO A 1 154 ? -8.506 -14.356 30.429 1.00 66.06 154 PRO A CA 1
ATOM 1143 C C . PRO A 1 154 ? -8.941 -15.798 30.153 1.00 66.06 154 PRO A C 1
ATOM 1145 O O . PRO A 1 154 ? -8.097 -16.650 29.869 1.00 66.06 154 PRO A O 1
ATOM 1148 N N . SER A 1 155 ? -10.251 -16.062 30.166 1.00 66.44 155 SER A N 1
ATOM 1149 C CA . SER A 1 155 ? -10.843 -17.384 29.932 1.00 66.44 155 SER A CA 1
ATOM 1150 C C . SER A 1 155 ? -10.622 -17.892 28.502 1.00 66.44 155 SER A C 1
ATOM 1152 O O . SER A 1 155 ? -10.414 -19.092 28.290 1.00 66.44 155 SER A O 1
ATOM 1154 N N . LEU A 1 156 ? -10.636 -16.992 27.509 1.00 68.44 156 LEU A N 1
ATOM 1155 C CA . LEU A 1 156 ? -10.459 -17.353 26.098 1.00 68.44 156 LEU A CA 1
ATOM 1156 C C . LEU A 1 156 ? -8.989 -17.409 25.665 1.00 68.44 156 LEU A C 1
ATOM 1158 O O . LEU A 1 156 ? -8.678 -18.141 24.731 1.00 68.44 156 LEU A O 1
ATOM 1162 N N . ARG A 1 157 ? -8.071 -16.701 26.340 1.00 80.38 157 ARG A N 1
ATOM 1163 C CA . ARG A 1 157 ? -6.647 -16.610 25.942 1.00 80.38 157 ARG A CA 1
ATOM 1164 C C . ARG A 1 157 ? -6.469 -16.211 24.461 1.00 80.38 157 ARG A C 1
ATOM 1166 O O . ARG A 1 157 ? -5.688 -16.833 23.744 1.00 80.38 157 ARG A O 1
ATOM 1173 N N . CYS A 1 158 ? -7.196 -15.186 24.010 1.00 85.12 158 CYS A N 1
ATOM 1174 C CA . CYS A 1 158 ? -7.120 -14.676 22.637 1.00 85.12 158 CYS A CA 1
ATOM 1175 C C . CYS A 1 158 ? -5.703 -14.220 22.250 1.00 85.12 158 CYS A C 1
ATOM 1177 O O . CYS A 1 158 ? -5.030 -13.546 23.036 1.00 85.12 158 CYS A O 1
ATOM 1179 N N . GLN A 1 159 ? -5.280 -14.503 21.014 1.00 86.94 159 GLN A N 1
ATOM 1180 C CA . GLN A 1 159 ? -3.969 -14.088 20.495 1.00 86.94 159 GLN A CA 1
ATOM 1181 C C . GLN A 1 159 ? -3.846 -12.558 20.337 1.00 86.94 159 GLN A C 1
ATOM 1183 O O . GLN A 1 159 ? -2.803 -11.973 20.651 1.00 86.94 159 GLN A O 1
ATOM 1188 N N . PHE A 1 160 ? -4.911 -11.889 19.881 1.00 85.44 160 PHE A N 1
ATOM 1189 C CA . PHE A 1 160 ? -4.926 -10.441 19.628 1.00 85.44 160 PHE A CA 1
ATOM 1190 C C . PHE A 1 160 ? -5.977 -9.679 20.448 1.00 85.44 160 PHE A C 1
ATOM 1192 O O . PHE A 1 160 ? -6.551 -8.694 19.994 1.00 85.44 160 PHE A O 1
ATOM 1199 N N . GLY A 1 161 ? -6.178 -10.106 21.696 1.00 83.75 161 GLY A N 1
ATOM 1200 C CA . GLY A 1 161 ? -7.178 -9.512 22.581 1.00 83.75 161 GLY A CA 1
ATOM 1201 C C . GLY A 1 161 ? -8.605 -9.895 22.183 1.00 83.75 161 GLY A C 1
ATOM 1202 O O . GLY A 1 161 ? -8.833 -10.696 21.274 1.00 83.75 161 GLY A O 1
ATOM 1203 N N . CYS A 1 162 ? -9.566 -9.347 22.909 1.00 86.62 162 CYS A N 1
ATOM 1204 C CA . CYS A 1 162 ? -10.982 -9.677 22.795 1.00 86.62 162 CYS A CA 1
ATOM 1205 C C . CYS A 1 162 ? -11.834 -8.403 22.748 1.00 86.62 162 CYS A C 1
ATOM 1207 O O . CYS A 1 162 ? -11.412 -7.329 23.192 1.00 86.62 162 CYS A O 1
ATOM 1209 N N . GLN A 1 163 ? -13.057 -8.559 22.260 1.00 83.81 163 GLN A N 1
ATOM 1210 C CA . GLN A 1 163 ? -14.133 -7.589 22.383 1.00 83.81 163 GLN A CA 1
ATOM 1211 C C . GLN A 1 163 ? -15.362 -8.284 22.971 1.00 83.81 163 GLN A C 1
ATOM 1213 O O . GLN A 1 163 ? -15.615 -9.455 22.687 1.00 83.81 163 GLN A O 1
ATOM 1218 N N . ILE A 1 164 ? -16.116 -7.547 23.782 1.00 77.38 164 ILE A N 1
ATOM 1219 C CA . ILE A 1 164 ? -17.380 -8.004 24.356 1.00 77.38 164 ILE A CA 1
ATOM 1220 C C . ILE A 1 164 ? -18.505 -7.344 23.564 1.00 77.38 164 ILE A C 1
ATOM 1222 O O . ILE A 1 164 ? -18.600 -6.114 23.517 1.00 77.38 164 ILE A O 1
ATOM 1226 N N . GLU A 1 165 ? -19.343 -8.147 22.911 1.00 73.25 165 GLU A N 1
ATOM 1227 C CA . GLU A 1 165 ? -20.527 -7.657 22.206 1.00 73.25 165 GLU A CA 1
ATOM 1228 C C . GLU A 1 165 ? -21.802 -7.918 23.017 1.00 73.25 165 GLU A C 1
ATOM 1230 O O . GLU A 1 165 ? -22.014 -8.992 23.581 1.00 73.25 165 GLU A O 1
ATOM 1235 N N . GLY A 1 166 ? -22.700 -6.928 23.038 1.00 72.50 166 GLY A N 1
ATOM 1236 C CA . GLY A 1 166 ? -24.085 -7.091 23.484 1.00 72.50 166 GLY A CA 1
ATOM 1237 C C . GLY A 1 166 ? -24.261 -7.793 24.838 1.00 72.50 166 GLY A C 1
ATOM 1238 O O . GLY A 1 166 ? -24.010 -7.204 25.884 1.00 72.50 166 GLY A O 1
ATOM 1239 N N . ARG A 1 167 ? -24.783 -9.031 24.807 1.00 66.00 167 ARG A N 1
ATOM 1240 C CA . ARG A 1 167 ? -25.227 -9.826 25.973 1.00 66.00 167 ARG A CA 1
ATOM 1241 C C . ARG A 1 167 ? -24.086 -10.491 26.766 1.00 66.00 167 ARG A C 1
ATOM 1243 O O . ARG A 1 167 ? -24.386 -11.324 27.617 1.00 66.00 167 ARG A O 1
ATOM 1250 N N . GLY A 1 168 ? -22.829 -10.128 26.505 1.00 69.31 168 GLY A N 1
ATOM 1251 C CA . GLY A 1 168 ? -21.651 -10.726 27.149 1.00 69.31 168 GLY A CA 1
ATOM 1252 C C . GLY A 1 168 ? -20.954 -11.792 26.300 1.00 69.31 168 GLY A C 1
ATOM 1253 O O . GLY A 1 168 ? -20.211 -12.610 26.833 1.00 69.31 168 GLY A O 1
ATOM 1254 N N . ASP A 1 169 ? -21.194 -11.821 24.985 1.00 77.62 169 ASP A N 1
ATOM 1255 C CA . ASP A 1 169 ? -20.467 -12.733 24.103 1.00 77.62 169 ASP A CA 1
ATOM 1256 C C . ASP A 1 169 ? -19.044 -12.188 23.886 1.00 77.62 169 ASP A C 1
ATOM 1258 O O . ASP A 1 169 ? -18.855 -11.077 23.381 1.00 77.62 169 ASP A O 1
ATOM 1262 N N . VAL A 1 170 ? -18.040 -12.968 24.297 1.00 79.19 170 VAL A N 1
ATOM 1263 C CA . VAL A 1 170 ? -16.616 -12.625 24.165 1.00 79.19 170 VAL A CA 1
ATOM 1264 C C . VAL A 1 170 ? -16.083 -13.170 22.844 1.00 79.19 170 VAL A C 1
ATOM 1266 O O . VAL A 1 170 ? -16.003 -14.387 22.653 1.00 79.19 170 VAL A O 1
ATOM 1269 N N . LEU A 1 171 ? -15.666 -12.277 21.948 1.00 84.12 171 LEU A N 1
ATOM 1270 C CA . LEU A 1 171 ? -15.077 -12.627 20.656 1.00 84.12 171 LEU A CA 1
ATOM 1271 C C . LEU A 1 171 ? -13.601 -12.221 20.604 1.00 84.12 171 LEU A C 1
ATOM 1273 O O . LEU A 1 171 ? -13.246 -11.088 20.933 1.00 84.12 171 LEU A O 1
ATOM 1277 N N . CYS A 1 172 ? -12.730 -13.127 20.156 1.00 88.25 172 CYS A N 1
ATOM 1278 C CA . CYS A 1 172 ? -11.338 -12.783 19.880 1.00 88.25 172 CYS A CA 1
ATOM 1279 C C . CYS A 1 172 ? -11.230 -11.940 18.605 1.00 88.25 172 CYS A C 1
ATOM 1281 O O . CYS A 1 172 ? -11.844 -12.245 17.582 1.00 88.25 172 CYS A O 1
ATOM 1283 N N . LEU A 1 173 ? -10.418 -10.887 18.666 1.00 86.81 173 LEU A N 1
ATOM 1284 C CA . LEU A 1 173 ? -10.184 -10.001 17.532 1.00 86.81 173 LEU A CA 1
ATOM 1285 C C . LEU A 1 173 ? -9.016 -10.516 16.699 1.00 86.81 173 LEU A C 1
ATOM 1287 O O . LEU A 1 173 ? -8.028 -10.980 17.259 1.00 86.81 173 LEU A O 1
ATOM 1291 N N . CYS A 1 174 ? -9.101 -10.367 15.378 1.00 90.62 174 CYS A N 1
ATOM 1292 C CA . CYS A 1 174 ? -7.965 -10.568 14.484 1.00 90.62 174 CYS A CA 1
ATOM 1293 C C . CYS A 1 174 ? -7.567 -9.255 13.804 1.00 90.62 174 CYS A C 1
ATOM 1295 O O . CYS A 1 174 ? -8.435 -8.437 13.467 1.00 90.62 174 CYS A O 1
ATOM 1297 N N . PRO A 1 175 ? -6.260 -9.013 13.614 1.00 89.19 175 PRO A N 1
ATOM 1298 C CA . PRO A 1 175 ? -5.817 -7.906 12.791 1.00 89.19 175 PRO A CA 1
ATOM 1299 C C . PRO A 1 175 ? -6.245 -8.085 11.320 1.00 89.19 175 PRO A C 1
ATOM 1301 O O . PRO A 1 175 ? -6.341 -9.220 10.860 1.00 89.19 175 PRO A O 1
ATOM 1304 N N . PRO A 1 176 ? -6.530 -7.000 10.570 1.00 88.25 176 PRO A N 1
ATOM 1305 C CA . PRO A 1 176 ? -6.649 -7.023 9.115 1.00 88.25 176 PRO A CA 1
ATOM 1306 C C . PRO A 1 176 ? -5.585 -7.882 8.428 1.00 88.25 176 PRO A C 1
ATOM 1308 O O . PRO A 1 176 ? -4.426 -7.854 8.829 1.00 88.25 176 PRO A O 1
ATOM 1311 N N . GLY A 1 177 ? -6.001 -8.625 7.401 1.00 88.88 177 G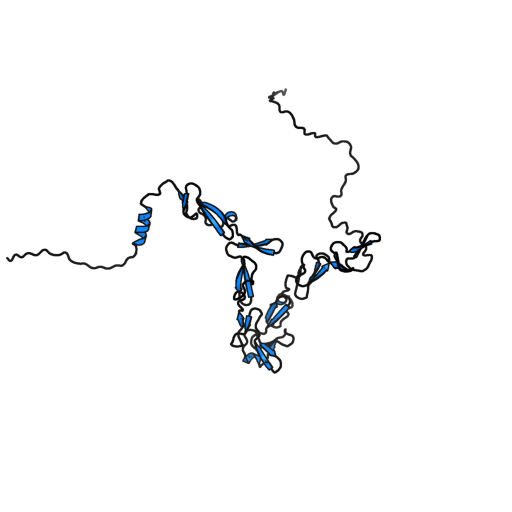LY A N 1
ATOM 1312 C CA . GLY A 1 177 ? -5.162 -9.628 6.735 1.00 88.88 177 GLY A CA 1
ATOM 1313 C C . GLY A 1 177 ? -5.110 -10.972 7.468 1.00 88.88 177 GLY A C 1
ATOM 1314 O O . GLY A 1 177 ? -4.501 -11.911 6.977 1.00 88.88 177 GLY A O 1
ATOM 1315 N N . LEU A 1 178 ? -5.766 -11.096 8.626 1.00 92.94 178 LEU A N 1
ATOM 1316 C CA . LEU A 1 178 ? -5.922 -12.354 9.345 1.00 92.94 178 LEU A CA 1
ATOM 1317 C C . LEU A 1 178 ? -7.401 -12.657 9.591 1.00 92.94 178 LEU A C 1
ATOM 1319 O O . LEU A 1 178 ? -8.239 -11.755 9.687 1.00 92.94 178 LEU A O 1
ATOM 1323 N N . HIS A 1 179 ? -7.719 -13.936 9.745 1.00 93.38 179 HIS A N 1
ATOM 1324 C CA . HIS A 1 179 ? -9.051 -14.414 10.096 1.00 93.38 179 HIS A CA 1
ATOM 1325 C C . HIS A 1 179 ? -9.005 -15.293 11.343 1.00 93.38 179 HIS A C 1
ATOM 1327 O O . HIS A 1 179 ? -7.973 -15.869 11.682 1.00 93.38 179 HIS A O 1
ATOM 1333 N N . LEU A 1 180 ? -10.135 -15.370 12.045 1.00 93.06 180 LEU A N 1
ATOM 1334 C CA . LEU A 1 180 ? -10.238 -16.186 13.245 1.00 93.06 180 LEU A CA 1
ATOM 1335 C C . LEU A 1 180 ? -10.179 -17.668 12.858 1.00 93.06 180 LEU A C 1
ATOM 1337 O O . LEU A 1 180 ? -10.948 -18.125 12.006 1.00 93.06 180 LEU A O 1
ATOM 1341 N N . ALA A 1 181 ? -9.253 -18.392 13.475 1.00 93.75 181 ALA A N 1
ATOM 1342 C CA . ALA A 1 181 ? -9.077 -19.818 13.268 1.00 93.75 181 ALA A CA 1
ATOM 1343 C C . ALA A 1 181 ? -10.258 -20.612 13.868 1.00 93.75 181 ALA A C 1
ATOM 1345 O O . ALA A 1 181 ? -10.997 -20.091 14.710 1.00 93.75 181 ALA A O 1
ATOM 1346 N N . PRO A 1 182 ? -10.434 -21.898 13.504 1.00 93.50 182 PRO A N 1
ATOM 1347 C CA . PRO A 1 182 ? -11.527 -22.733 14.017 1.00 93.50 182 PRO A CA 1
ATOM 1348 C C . PRO A 1 182 ? -11.542 -22.921 15.543 1.00 93.50 182 PRO A C 1
ATOM 1350 O O . PRO A 1 182 ? -12.544 -23.363 16.101 1.00 93.50 182 PRO A O 1
ATOM 1353 N N . ASP A 1 183 ? -10.433 -22.619 16.222 1.00 90.94 183 ASP A N 1
ATOM 1354 C CA . ASP A 1 183 ? -10.323 -22.654 17.682 1.00 90.94 183 ASP A CA 1
ATOM 1355 C C . ASP A 1 183 ? -10.941 -21.424 18.378 1.00 90.94 183 ASP A C 1
ATOM 1357 O O . ASP A 1 183 ? -10.978 -21.378 19.611 1.00 90.94 183 ASP A O 1
ATOM 1361 N N . ASN A 1 184 ? -11.422 -20.443 17.605 1.00 88.94 184 ASN A N 1
ATOM 1362 C CA . ASN A 1 184 ? -11.956 -19.156 18.048 1.00 88.94 184 ASN A CA 1
ATOM 1363 C C . ASN A 1 184 ? -10.996 -18.330 18.924 1.00 88.94 184 ASN A C 1
ATOM 1365 O O . ASN A 1 184 ? -11.450 -17.488 19.701 1.00 88.94 184 ASN A O 1
ATOM 1369 N N . ARG A 1 185 ? -9.680 -18.559 18.838 1.00 88.38 185 ARG A N 1
ATOM 1370 C CA . ARG A 1 185 ? -8.672 -17.940 19.723 1.00 88.38 185 ARG A CA 1
ATOM 1371 C C . ARG A 1 185 ? -7.447 -17.422 18.993 1.00 88.38 185 ARG A C 1
ATOM 1373 O O . ARG A 1 185 ? -6.894 -16.392 19.396 1.00 88.38 185 ARG A O 1
ATOM 1380 N N . THR A 1 186 ? -7.005 -18.148 17.976 1.00 91.19 186 THR A N 1
ATOM 1381 C CA . THR A 1 186 ? -5.846 -17.793 17.161 1.00 91.19 186 THR A CA 1
ATOM 1382 C C . THR A 1 186 ? -6.284 -17.168 15.845 1.00 91.19 186 THR A C 1
ATOM 1384 O O . THR A 1 186 ? -7.424 -17.316 15.407 1.00 91.19 186 THR A O 1
ATOM 1387 N N . CYS A 1 187 ? -5.382 -16.400 15.249 1.00 93.38 187 CYS A N 1
ATOM 1388 C CA . CYS A 1 187 ? -5.595 -15.748 13.974 1.00 93.38 187 CYS A CA 1
ATOM 1389 C C . CYS A 1 187 ? -4.674 -16.377 12.935 1.00 93.38 187 CYS A C 1
ATOM 1391 O O . CYS A 1 187 ? -3.452 -16.413 13.106 1.00 93.38 187 CYS A O 1
ATOM 1393 N N . GLU A 1 188 ? -5.287 -16.865 11.868 1.00 95.31 188 GLU A N 1
ATOM 1394 C CA . GLU A 1 188 ? -4.618 -17.424 10.705 1.00 95.31 188 GLU A CA 1
ATOM 1395 C C . GLU A 1 188 ? -4.489 -16.356 9.623 1.00 95.31 188 GLU A C 1
ATOM 1397 O O . GLU A 1 188 ? -5.303 -15.439 9.516 1.00 95.31 188 GLU A O 1
ATOM 1402 N N . ASP A 1 189 ? -3.420 -16.461 8.848 1.00 95.62 189 ASP A N 1
ATOM 1403 C CA . ASP A 1 189 ? -3.118 -15.546 7.759 1.00 95.62 189 ASP A CA 1
ATOM 1404 C C . ASP A 1 189 ? -4.080 -15.746 6.583 1.00 95.62 189 ASP A C 1
ATOM 1406 O O . ASP A 1 189 ? -4.336 -16.880 6.165 1.00 95.62 189 ASP A O 1
ATOM 1410 N N . VAL A 1 190 ? -4.604 -14.651 6.035 1.00 93.25 190 VAL A N 1
ATOM 1411 C CA . VAL A 1 190 ? -5.417 -14.694 4.818 1.00 93.25 190 VAL A CA 1
ATOM 1412 C C . VAL A 1 190 ? -4.473 -14.662 3.626 1.00 93.25 190 VAL A C 1
ATOM 1414 O O . VAL A 1 190 ? -3.940 -13.616 3.304 1.00 93.25 190 VAL A O 1
ATOM 1417 N N . ASP A 1 191 ? -4.304 -15.789 2.933 1.00 92.62 191 ASP A N 1
ATOM 1418 C CA . ASP A 1 191 ? -3.462 -15.840 1.731 1.00 92.62 191 ASP A CA 1
ATOM 1419 C C . ASP A 1 191 ? -4.154 -15.135 0.554 1.00 92.62 191 ASP A C 1
ATOM 1421 O O . ASP A 1 191 ? -4.930 -15.750 -0.189 1.00 92.62 191 ASP A O 1
ATOM 1425 N N . GLU A 1 192 ? -3.874 -13.844 0.359 1.00 90.88 192 GLU A N 1
ATOM 1426 C CA . GLU A 1 192 ? -4.491 -13.059 -0.717 1.00 90.88 192 GLU A CA 1
ATOM 1427 C C . GLU A 1 192 ? -4.027 -13.507 -2.108 1.00 90.88 192 GLU A C 1
ATOM 1429 O O . GLU A 1 192 ? -4.672 -13.197 -3.110 1.00 90.88 192 GLU A O 1
ATOM 1434 N N . CYS A 1 193 ? -2.938 -14.278 -2.194 1.00 91.06 193 CYS A N 1
ATOM 1435 C CA . CYS A 1 193 ? -2.453 -14.841 -3.449 1.00 91.06 193 CYS A CA 1
ATOM 1436 C C . CYS A 1 193 ? -3.223 -16.106 -3.871 1.00 91.06 193 CYS A C 1
ATOM 1438 O O . CYS A 1 193 ? -3.080 -16.556 -5.014 1.00 91.06 193 CYS A O 1
ATOM 1440 N N . ARG A 1 194 ? -4.043 -16.698 -2.991 1.00 90.44 194 ARG A N 1
ATOM 1441 C CA . ARG A 1 194 ? -4.892 -17.854 -3.316 1.00 90.44 194 ARG A CA 1
ATOM 1442 C C . ARG A 1 194 ? -6.295 -17.410 -3.720 1.00 90.44 194 ARG A C 1
ATOM 1444 O O . ARG A 1 194 ? -7.025 -16.798 -2.955 1.00 90.44 194 ARG A O 1
ATOM 1451 N N . GLY A 1 195 ? -6.719 -17.809 -4.920 1.00 72.75 195 GLY A N 1
ATOM 1452 C CA . GLY A 1 195 ? -8.115 -17.683 -5.361 1.00 72.75 195 GLY A CA 1
ATOM 1453 C C . GLY A 1 195 ? -8.477 -16.391 -6.102 1.00 72.75 195 GLY A C 1
ATOM 1454 O O . GLY A 1 195 ? -9.604 -16.295 -6.582 1.00 72.75 195 GLY A O 1
ATOM 1455 N N . VAL A 1 196 ? -7.547 -15.441 -6.273 1.00 67.81 196 VAL A N 1
ATOM 1456 C CA . VAL A 1 196 ? -7.783 -14.202 -7.037 1.00 67.81 196 VAL A CA 1
ATOM 1457 C C . VAL A 1 196 ? -6.636 -13.942 -8.020 1.00 67.81 196 VAL A C 1
ATOM 1459 O O . VAL A 1 196 ? -5.487 -13.757 -7.631 1.00 67.81 196 VAL A O 1
ATOM 1462 N N . SER A 1 197 ? -6.948 -13.910 -9.317 1.00 61.78 197 SER A N 1
ATOM 1463 C CA . SER A 1 197 ? -5.974 -13.712 -10.404 1.00 61.78 197 SER A CA 1
ATOM 1464 C C . SER A 1 197 ? -5.519 -12.257 -10.605 1.00 61.78 197 SER A C 1
ATOM 1466 O O . SER A 1 197 ? -4.526 -12.036 -11.290 1.00 61.78 197 SER A O 1
ATOM 1468 N N . ASP A 1 198 ? -6.191 -11.280 -9.985 1.00 73.50 198 ASP A N 1
ATOM 1469 C CA . ASP A 1 198 ? -5.977 -9.839 -10.218 1.00 73.50 198 ASP A CA 1
ATOM 1470 C C . ASP A 1 198 ? -5.477 -9.066 -8.979 1.00 73.50 198 ASP A C 1
ATOM 1472 O O . ASP A 1 198 ? -5.621 -7.847 -8.897 1.00 73.50 198 ASP A O 1
ATOM 1476 N N . VAL A 1 199 ? -4.879 -9.755 -8.000 1.00 83.62 199 VAL A N 1
ATOM 1477 C CA . VAL A 1 199 ? -4.337 -9.124 -6.775 1.00 83.62 199 VAL A CA 1
ATOM 1478 C C . VAL A 1 199 ? -3.181 -8.171 -7.092 1.00 83.62 199 VAL A C 1
ATOM 1480 O O . VAL A 1 199 ? -3.068 -7.098 -6.499 1.00 83.62 199 VAL A O 1
ATOM 1483 N N . CYS A 1 200 ? -2.338 -8.537 -8.061 1.00 82.75 200 CYS A N 1
ATOM 1484 C CA . CYS A 1 200 ? -1.171 -7.756 -8.448 1.00 82.75 200 CYS A CA 1
ATOM 1485 C C . CYS A 1 200 ? -1.288 -7.188 -9.873 1.00 82.75 200 CYS A C 1
ATOM 1487 O O . CYS A 1 200 ? -1.794 -7.863 -10.771 1.00 82.75 200 CYS A O 1
ATOM 1489 N N . PRO A 1 201 ? -0.773 -5.967 -10.123 1.00 77.56 201 PRO A N 1
ATOM 1490 C CA . PRO A 1 201 ? -0.672 -5.398 -11.465 1.00 77.56 201 PRO A CA 1
ATOM 1491 C C . PRO A 1 201 ? 0.115 -6.280 -12.451 1.00 77.56 201 PRO A C 1
ATOM 1493 O O . PRO A 1 201 ? 0.928 -7.118 -12.070 1.00 77.56 201 PRO A O 1
ATOM 1496 N N . GLN A 1 202 ? -0.072 -6.034 -13.751 1.00 75.44 202 GLN A N 1
ATOM 1497 C CA . GLN A 1 202 ? 0.563 -6.792 -14.839 1.00 75.44 202 GLN A CA 1
ATOM 1498 C C . GLN A 1 202 ? 2.086 -6.970 -14.647 1.00 75.44 202 GLN A C 1
ATOM 1500 O O . GLN A 1 202 ? 2.801 -6.006 -14.366 1.00 75.44 202 GLN A O 1
ATOM 1505 N N . ARG A 1 203 ? 2.576 -8.200 -14.885 1.00 75.56 203 ARG A N 1
ATOM 1506 C CA . ARG A 1 203 ? 3.990 -8.634 -14.756 1.00 75.56 203 ARG A CA 1
ATOM 1507 C C . ARG A 1 203 ? 4.557 -8.624 -13.327 1.00 75.56 203 ARG A C 1
ATOM 1509 O O . ARG A 1 203 ? 5.776 -8.678 -13.148 1.00 75.56 203 ARG A O 1
ATOM 1516 N N . GLN A 1 204 ? 3.690 -8.579 -12.318 1.00 83.75 204 GLN A N 1
ATOM 1517 C CA . GLN A 1 204 ? 4.055 -8.789 -10.920 1.00 83.75 204 GLN A CA 1
ATOM 1518 C C . GLN A 1 204 ? 3.600 -10.172 -10.457 1.00 83.75 204 GLN A C 1
ATOM 1520 O O . GLN A 1 204 ? 2.586 -10.697 -10.908 1.00 83.75 204 GLN A O 1
ATOM 1525 N N . THR A 1 205 ? 4.378 -10.767 -9.564 1.00 86.56 205 THR A N 1
ATOM 1526 C CA . THR A 1 205 ? 4.044 -12.007 -8.868 1.00 86.56 205 THR A CA 1
ATOM 1527 C C . THR A 1 205 ? 3.601 -11.656 -7.455 1.00 86.56 205 THR A C 1
ATOM 1529 O O . THR A 1 205 ? 4.285 -10.897 -6.763 1.00 86.56 205 THR A O 1
ATOM 1532 N N . CYS A 1 206 ? 2.461 -12.203 -7.037 1.00 89.56 206 CYS A N 1
ATOM 1533 C CA . CYS A 1 206 ? 1.982 -12.082 -5.666 1.00 89.56 206 CYS A CA 1
ATOM 1534 C C . CYS A 1 206 ? 2.846 -12.943 -4.742 1.00 89.56 206 CYS A C 1
ATOM 1536 O O . CYS A 1 206 ? 3.089 -14.119 -5.024 1.00 89.56 206 CYS A O 1
ATOM 1538 N N . LYS A 1 207 ? 3.324 -12.353 -3.650 1.00 91.44 207 LYS A N 1
ATOM 1539 C CA . LYS A 1 207 ? 3.972 -13.057 -2.548 1.00 91.44 207 LYS A CA 1
ATOM 1540 C C . LYS A 1 207 ? 3.169 -12.812 -1.284 1.00 91.44 207 LYS A C 1
ATOM 1542 O O . LYS A 1 207 ? 3.112 -11.678 -0.817 1.00 91.44 207 LYS A O 1
ATOM 1547 N N . ASN A 1 208 ? 2.585 -13.880 -0.751 1.00 92.50 208 ASN A N 1
ATOM 1548 C CA . ASN A 1 208 ? 1.843 -13.818 0.495 1.00 92.50 208 ASN A CA 1
ATOM 1549 C C . ASN A 1 208 ? 2.790 -13.483 1.659 1.00 92.50 208 ASN A C 1
ATOM 1551 O O . ASN A 1 208 ? 3.934 -13.957 1.691 1.00 92.50 208 ASN A O 1
ATOM 1555 N N . THR A 1 209 ? 2.331 -12.664 2.594 1.00 91.81 209 THR A N 1
ATOM 1556 C CA . THR A 1 209 ? 3.071 -12.272 3.796 1.00 91.81 209 THR A CA 1
ATOM 1557 C C . THR A 1 209 ? 2.139 -12.322 5.001 1.00 91.81 209 THR A C 1
ATOM 1559 O O . THR A 1 209 ? 0.937 -12.233 4.865 1.00 91.81 209 THR A O 1
ATOM 1562 N N . PHE A 1 210 ? 2.661 -12.458 6.216 1.00 90.69 210 PHE A N 1
ATOM 1563 C CA . PHE A 1 210 ? 1.766 -12.539 7.370 1.00 90.69 210 PHE A CA 1
ATOM 1564 C C . PHE A 1 210 ? 1.005 -11.215 7.589 1.00 90.69 210 PHE A C 1
ATOM 1566 O O . PHE A 1 210 ? 1.627 -10.190 7.884 1.00 90.69 210 PHE A O 1
ATOM 1573 N N . GLY A 1 211 ? -0.321 -11.253 7.463 1.00 88.19 211 GLY A N 1
ATOM 1574 C CA . GLY A 1 211 ? -1.248 -10.131 7.589 1.00 88.19 211 GLY A CA 1
ATOM 1575 C C . GLY A 1 211 ? -1.334 -9.210 6.368 1.00 88.19 211 GLY A C 1
ATOM 1576 O O . GLY A 1 211 ? -1.877 -8.111 6.502 1.00 88.19 211 GLY A O 1
ATOM 1577 N N . SER A 1 212 ? -0.752 -9.583 5.220 1.00 90.06 212 SER A N 1
ATOM 1578 C CA . SER A 1 212 ? -0.784 -8.788 3.979 1.00 90.06 212 SER A CA 1
ATOM 1579 C C . SER A 1 212 ? -0.207 -9.564 2.784 1.00 90.06 212 SER A C 1
ATOM 1581 O O . SER A 1 212 ? 0.278 -10.677 2.903 1.00 90.06 212 SER A O 1
ATOM 1583 N N . PHE A 1 213 ? -0.022 -8.906 1.645 1.00 90.94 213 PHE A N 1
ATOM 1584 C CA . PHE A 1 213 ? 0.734 -9.447 0.518 1.00 90.94 213 PHE A CA 1
ATOM 1585 C C . PHE A 1 213 ? 1.660 -8.399 -0.096 1.00 90.94 213 PHE A C 1
ATOM 1587 O O . PHE A 1 213 ? 1.454 -7.187 0.000 1.00 90.94 213 PHE A O 1
ATOM 1594 N N . ALA A 1 214 ? 2.687 -8.876 -0.792 1.00 87.19 214 ALA A N 1
ATOM 1595 C CA . ALA A 1 214 ? 3.589 -8.048 -1.572 1.00 87.19 214 ALA A CA 1
ATOM 1596 C C . ALA A 1 214 ? 3.512 -8.418 -3.054 1.00 87.19 214 ALA A C 1
ATOM 1598 O O . ALA A 1 214 ? 3.720 -9.568 -3.442 1.00 87.19 214 ALA A O 1
ATOM 1599 N N . CYS A 1 215 ? 3.294 -7.418 -3.905 1.00 87.19 215 CYS A N 1
ATOM 1600 C CA . CYS A 1 215 ? 3.464 -7.577 -5.341 1.00 87.19 215 CYS A CA 1
ATOM 1601 C C . CYS A 1 215 ? 4.902 -7.238 -5.723 1.00 87.19 215 CYS A C 1
ATOM 1603 O O . CYS A 1 215 ? 5.352 -6.098 -5.586 1.00 87.19 215 CYS A O 1
ATOM 1605 N N . VAL A 1 216 ? 5.635 -8.239 -6.201 1.00 87.62 216 VAL A N 1
ATOM 1606 C CA . VAL A 1 216 ? 7.025 -8.079 -6.634 1.00 87.62 216 VAL A CA 1
ATOM 1607 C C . VAL A 1 216 ? 7.125 -8.266 -8.134 1.00 87.62 216 VAL A C 1
ATOM 1609 O O . VAL A 1 216 ? 6.345 -9.008 -8.726 1.00 87.62 216 VAL A O 1
ATOM 1612 N N . CYS A 1 217 ? 8.089 -7.612 -8.773 1.00 89.00 217 CYS A N 1
ATOM 1613 C CA . CYS A 1 217 ? 8.360 -7.896 -10.175 1.00 89.00 217 CYS A CA 1
ATOM 1614 C C . CYS A 1 217 ? 8.736 -9.369 -10.360 1.00 89.00 217 CYS A C 1
ATOM 1616 O O . CYS A 1 217 ? 9.456 -9.934 -9.535 1.00 89.00 217 CYS A O 1
ATOM 1618 N N . GLY A 1 218 ? 8.203 -9.986 -11.420 1.00 84.56 218 GLY A N 1
ATOM 1619 C CA . GLY A 1 218 ? 8.604 -11.338 -11.809 1.00 84.56 218 GLY A CA 1
ATOM 1620 C C . GLY A 1 218 ? 10.102 -11.414 -12.123 1.00 84.56 218 GLY A C 1
ATOM 1621 O O . GLY A 1 218 ? 10.769 -10.388 -12.284 1.00 84.56 218 GLY A O 1
ATOM 1622 N N . GLU A 1 219 ? 10.637 -12.631 -12.216 1.00 86.06 219 GLU A N 1
ATOM 1623 C CA . GLU A 1 219 ? 12.039 -12.839 -12.599 1.00 86.06 219 GLU A CA 1
ATOM 1624 C C . GLU A 1 219 ? 12.368 -12.140 -13.930 1.00 86.06 219 GLU A C 1
ATOM 1626 O O . GLU A 1 219 ? 11.546 -12.122 -14.846 1.00 86.06 219 GLU A O 1
ATOM 1631 N N . GLY A 1 220 ? 13.551 -11.520 -14.010 1.00 87.31 220 GLY A N 1
ATOM 1632 C CA . GLY A 1 220 ? 13.974 -10.728 -15.174 1.00 87.31 220 GLY A CA 1
ATOM 1633 C C . GLY A 1 220 ? 13.386 -9.315 -15.253 1.00 87.31 220 GLY A C 1
ATOM 1634 O O . GLY A 1 220 ? 13.625 -8.603 -16.224 1.00 87.31 220 GLY A O 1
ATOM 1635 N N . PHE A 1 221 ? 12.637 -8.862 -14.241 1.00 89.94 221 PHE A N 1
ATOM 1636 C CA . PHE A 1 221 ? 12.090 -7.506 -14.190 1.00 89.94 221 PHE A CA 1
ATOM 1637 C C . PHE A 1 221 ? 12.507 -6.759 -12.919 1.00 89.94 221 PHE A C 1
ATOM 1639 O O . PHE A 1 221 ? 12.666 -7.336 -11.844 1.00 89.94 221 PHE A O 1
ATOM 1646 N N . VAL A 1 222 ? 12.638 -5.438 -13.029 1.00 87.62 222 VAL A N 1
ATOM 1647 C CA . VAL A 1 222 ? 12.969 -4.525 -11.928 1.00 87.62 222 VAL A CA 1
ATOM 1648 C C . VAL A 1 222 ? 11.907 -3.440 -11.772 1.00 87.62 222 VAL A C 1
ATOM 1650 O O . VAL A 1 222 ? 11.259 -3.032 -12.740 1.00 87.62 222 VAL A O 1
ATOM 1653 N N . LEU A 1 223 ? 11.740 -2.954 -10.538 1.00 85.31 223 LEU A N 1
ATOM 1654 C CA . LEU A 1 223 ? 10.852 -1.833 -10.242 1.00 85.31 223 LEU A CA 1
ATOM 1655 C C . LEU A 1 223 ? 11.354 -0.578 -10.961 1.00 85.31 223 LEU A C 1
ATOM 1657 O O . LEU A 1 223 ? 12.485 -0.136 -10.763 1.00 85.31 223 LEU A O 1
ATOM 1661 N N . ALA A 1 224 ? 10.494 0.003 -11.786 1.00 81.50 224 ALA A N 1
ATOM 1662 C CA . ALA A 1 224 ? 10.740 1.256 -12.470 1.00 81.50 224 ALA A CA 1
ATOM 1663 C C . ALA A 1 224 ? 9.560 2.201 -12.252 1.00 81.50 224 ALA A C 1
ATOM 1665 O O . ALA A 1 224 ? 8.397 1.824 -12.412 1.00 81.50 224 ALA A O 1
ATOM 1666 N N . THR A 1 225 ? 9.868 3.455 -11.938 1.00 77.06 225 THR A N 1
ATOM 1667 C CA . THR A 1 225 ? 8.868 4.516 -11.846 1.00 77.06 225 THR A CA 1
ATOM 1668 C C . THR A 1 225 ? 8.811 5.241 -13.184 1.00 77.06 225 THR A C 1
ATOM 1670 O O . THR A 1 225 ? 9.731 5.979 -13.534 1.00 77.06 225 THR A O 1
ATOM 1673 N N . LEU A 1 226 ? 7.736 5.049 -13.952 1.00 70.56 226 LEU A N 1
ATOM 1674 C CA . LEU A 1 226 ? 7.446 5.883 -15.123 1.00 70.56 226 LEU A CA 1
ATOM 1675 C C . LEU A 1 226 ? 6.144 6.636 -14.897 1.00 70.56 226 LEU A C 1
ATOM 1677 O O . LEU A 1 226 ? 5.101 6.028 -14.671 1.00 70.56 226 LEU A O 1
ATOM 1681 N N . ARG A 1 227 ? 6.204 7.968 -15.028 1.00 70.12 227 ARG A N 1
ATOM 1682 C CA . ARG A 1 227 ? 5.036 8.860 -14.906 1.00 70.12 227 ARG A CA 1
ATOM 1683 C C . ARG A 1 227 ? 4.235 8.584 -13.625 1.00 70.12 227 ARG A C 1
ATOM 1685 O O . ARG A 1 227 ? 3.013 8.471 -13.672 1.00 70.12 227 ARG A O 1
ATOM 1692 N N . ASP A 1 228 ? 4.955 8.415 -12.516 1.00 65.31 228 ASP A N 1
ATOM 1693 C CA . ASP A 1 228 ? 4.398 8.191 -11.175 1.00 65.31 228 ASP A CA 1
ATOM 1694 C C . ASP A 1 228 ? 3.603 6.886 -11.015 1.00 65.31 228 ASP A C 1
ATOM 1696 O O . ASP A 1 228 ? 2.831 6.728 -10.074 1.00 65.31 228 ASP A O 1
ATOM 1700 N N . LYS A 1 229 ? 3.801 5.924 -11.924 1.00 64.50 229 LYS A N 1
ATOM 1701 C CA . LYS A 1 229 ? 3.347 4.543 -11.757 1.00 64.50 229 LYS A CA 1
ATOM 1702 C C . LYS A 1 229 ? 4.545 3.641 -11.506 1.00 64.50 229 LYS A C 1
ATOM 1704 O O . LYS A 1 229 ? 5.530 3.696 -12.245 1.00 64.50 229 LYS A O 1
ATOM 1709 N N . VAL A 1 230 ? 4.425 2.796 -10.488 1.00 70.62 230 VAL A N 1
ATOM 1710 C CA . VAL A 1 230 ? 5.359 1.701 -10.230 1.00 70.62 230 VAL A CA 1
ATOM 1711 C C . VAL A 1 230 ? 5.030 0.573 -11.202 1.00 70.62 230 VAL A C 1
ATOM 1713 O O . VAL A 1 230 ? 3.936 0.008 -11.158 1.00 70.62 230 VAL A O 1
ATOM 1716 N N . LEU A 1 231 ? 5.952 0.274 -12.113 1.00 81.12 231 LEU A N 1
ATOM 1717 C CA . LEU A 1 231 ? 5.819 -0.820 -13.070 1.00 81.12 231 LEU A CA 1
ATOM 1718 C C . LEU A 1 231 ? 7.057 -1.712 -13.056 1.00 81.12 231 LEU A C 1
ATOM 1720 O O . LEU A 1 231 ? 8.126 -1.315 -12.599 1.00 81.12 231 LEU A O 1
ATOM 1724 N N . CYS A 1 232 ? 6.909 -2.907 -13.609 1.00 87.56 232 CYS A N 1
ATOM 1725 C CA . CYS A 1 232 ? 8.016 -3.831 -13.790 1.00 87.56 232 CYS A CA 1
ATOM 1726 C C . CYS A 1 232 ? 8.610 -3.651 -15.180 1.00 87.56 232 CYS A C 1
ATOM 1728 O O . CYS A 1 232 ? 8.002 -4.028 -16.187 1.00 87.56 232 CYS A O 1
ATOM 1730 N N . ARG A 1 233 ? 9.776 -3.006 -15.232 1.00 89.19 233 ARG A N 1
ATOM 1731 C CA . ARG A 1 233 ? 10.552 -2.861 -16.461 1.00 89.19 233 ARG A CA 1
ATOM 1732 C C . ARG A 1 233 ? 11.458 -4.069 -16.603 1.00 89.19 233 ARG A C 1
ATOM 1734 O O . ARG A 1 233 ? 11.999 -4.554 -15.618 1.00 89.19 233 ARG A O 1
ATOM 1741 N N . ASP A 1 234 ? 11.613 -4.513 -17.838 1.00 91.69 234 ASP A N 1
ATOM 1742 C CA . ASP A 1 234 ? 12.624 -5.486 -18.219 1.00 91.69 234 ASP A CA 1
ATOM 1743 C C . ASP A 1 234 ? 13.999 -5.102 -17.649 1.00 91.69 234 ASP A C 1
ATOM 1745 O O . ASP A 1 234 ? 14.395 -3.925 -17.705 1.00 91.69 234 ASP A O 1
ATOM 1749 N N . LYS A 1 235 ? 14.677 -6.066 -17.031 1.00 93.19 235 LYS A N 1
ATOM 1750 C CA . LYS A 1 235 ? 16.061 -5.910 -16.603 1.00 93.19 235 LYS A CA 1
ATOM 1751 C C . LYS A 1 235 ? 16.934 -6.228 -17.805 1.00 93.19 235 LYS A C 1
ATOM 1753 O O . LYS A 1 235 ? 16.868 -7.329 -18.314 1.00 93.19 235 LYS A O 1
ATOM 1758 N N . ASP A 1 236 ? 17.760 -5.281 -18.227 1.00 95.12 236 ASP A N 1
ATOM 1759 C CA . ASP A 1 236 ? 18.681 -5.531 -19.328 1.00 95.12 236 ASP A CA 1
ATOM 1760 C C . ASP A 1 236 ? 20.001 -6.065 -18.768 1.00 95.12 236 ASP A C 1
ATOM 1762 O O . ASP A 1 236 ? 20.901 -5.302 -18.407 1.00 95.12 236 ASP A O 1
ATOM 1766 N N . GLU A 1 237 ? 20.126 -7.389 -18.650 1.00 96.31 237 GLU A N 1
ATOM 1767 C CA . GLU A 1 237 ? 21.341 -7.996 -18.098 1.00 96.31 237 GLU A CA 1
ATOM 1768 C C . GLU A 1 237 ? 22.572 -7.768 -18.984 1.00 96.31 237 GLU A C 1
ATOM 1770 O O . GLU A 1 237 ? 23.701 -7.838 -18.481 1.00 96.31 237 GLU A O 1
ATOM 1775 N N . CYS A 1 238 ? 22.361 -7.481 -20.275 1.00 96.56 238 CYS A N 1
ATOM 1776 C CA . CYS A 1 238 ? 23.414 -7.157 -21.230 1.00 96.56 238 CYS A CA 1
ATOM 1777 C C . CYS A 1 238 ? 23.996 -5.762 -20.973 1.00 96.56 238 CYS A C 1
ATOM 1779 O O . CYS A 1 238 ? 25.218 -5.608 -20.964 1.00 96.56 238 CYS A O 1
ATOM 1781 N N . LEU A 1 239 ? 23.144 -4.763 -20.726 1.00 95.75 239 LEU A N 1
ATOM 1782 C CA . LEU A 1 239 ? 23.568 -3.408 -20.360 1.00 95.75 239 LEU A CA 1
ATOM 1783 C C . LEU A 1 239 ? 24.110 -3.339 -18.931 1.00 95.75 239 LEU A C 1
ATOM 1785 O O . LEU A 1 239 ? 25.117 -2.673 -18.694 1.00 95.75 239 LEU A O 1
ATOM 1789 N N . ASP A 1 240 ? 23.482 -4.052 -17.996 1.00 93.88 240 ASP A N 1
ATOM 1790 C CA . ASP A 1 240 ? 23.900 -4.080 -16.592 1.00 93.88 240 ASP A CA 1
ATOM 1791 C C . ASP A 1 240 ? 25.202 -4.880 -16.385 1.00 93.88 240 ASP A C 1
ATOM 1793 O O . ASP A 1 240 ? 25.786 -4.852 -15.301 1.00 93.88 240 ASP A O 1
ATOM 1797 N N . GLY A 1 241 ? 25.650 -5.640 -17.394 1.00 93.12 241 GLY A N 1
ATOM 1798 C CA . GLY A 1 241 ? 26.828 -6.507 -17.304 1.00 93.12 241 GLY A CA 1
ATOM 1799 C C . GLY A 1 241 ? 26.667 -7.657 -16.304 1.00 93.12 241 GLY A C 1
ATOM 1800 O O . GLY A 1 241 ? 27.658 -8.204 -15.826 1.00 93.12 241 GLY A O 1
ATOM 1801 N N . THR A 1 242 ? 25.423 -8.014 -15.965 1.00 95.12 242 THR A N 1
ATOM 1802 C CA . THR A 1 242 ? 25.103 -9.094 -15.011 1.00 95.12 242 THR A CA 1
ATOM 1803 C C . THR A 1 242 ? 24.866 -10.444 -15.693 1.00 95.12 242 THR A C 1
ATOM 1805 O O . THR A 1 242 ? 24.631 -11.447 -15.020 1.00 95.12 242 THR A O 1
ATOM 1808 N N . HIS A 1 243 ? 24.952 -10.483 -17.024 1.00 95.56 243 HIS A N 1
ATOM 1809 C CA . HIS A 1 243 ? 24.824 -11.695 -17.820 1.00 95.56 243 HIS A CA 1
ATOM 1810 C C . HIS A 1 243 ? 25.952 -12.708 -17.553 1.00 95.56 243 HIS A C 1
ATOM 1812 O O . HIS A 1 243 ? 27.108 -12.356 -17.325 1.00 95.56 243 HIS A O 1
ATOM 1818 N N . LEU A 1 244 ? 25.648 -13.996 -17.706 1.00 96.31 244 LEU A N 1
ATOM 1819 C CA . LEU A 1 244 ? 26.607 -15.101 -17.576 1.00 96.31 244 LEU A CA 1
ATOM 1820 C C . LEU A 1 244 ? 27.094 -15.631 -18.934 1.00 96.31 244 LEU A C 1
ATOM 1822 O O . LEU A 1 244 ? 27.559 -16.768 -19.029 1.00 96.31 244 LEU A O 1
ATOM 1826 N N . CYS A 1 245 ? 26.952 -14.849 -20.008 1.00 97.19 245 CYS A N 1
ATOM 1827 C CA . CYS A 1 245 ? 27.446 -15.237 -21.329 1.00 97.19 245 CYS A CA 1
ATOM 1828 C C . CYS A 1 245 ? 28.957 -15.485 -21.334 1.00 97.19 245 CYS A C 1
ATOM 1830 O O . CYS A 1 245 ? 29.726 -14.820 -20.635 1.00 97.19 245 CYS A O 1
ATOM 1832 N N . SER A 1 246 ? 29.396 -16.408 -22.191 1.00 96.75 246 SER A N 1
ATOM 1833 C CA . SER A 1 246 ? 30.816 -16.633 -22.440 1.00 96.75 246 SER A CA 1
ATOM 1834 C C . SER A 1 246 ? 31.506 -15.337 -22.870 1.00 96.75 246 SER A C 1
ATOM 1836 O O . SER A 1 246 ? 30.939 -14.542 -23.620 1.00 96.75 246 SER A O 1
ATOM 1838 N N . ARG A 1 247 ? 32.795 -15.174 -22.546 1.00 95.31 247 ARG A N 1
ATOM 1839 C CA . ARG A 1 247 ? 33.623 -14.093 -23.125 1.00 95.31 247 ARG A CA 1
ATOM 1840 C C . ARG A 1 247 ? 33.656 -14.112 -24.663 1.00 95.31 247 ARG A C 1
ATOM 1842 O O . ARG A 1 247 ? 33.949 -13.099 -25.291 1.00 95.31 247 ARG A O 1
ATOM 1849 N N . HIS A 1 248 ? 33.392 -15.281 -25.255 1.00 96.00 248 HIS A N 1
ATOM 1850 C CA . HIS A 1 248 ? 33.335 -15.510 -26.702 1.00 96.00 248 HIS A CA 1
ATOM 1851 C C . HIS A 1 248 ? 31.899 -15.535 -27.238 1.00 96.00 248 HIS A C 1
ATOM 1853 O O . HIS A 1 248 ? 31.669 -15.999 -28.353 1.00 96.00 248 HIS A O 1
ATOM 1859 N N . ALA A 1 249 ? 30.939 -15.040 -26.461 1.00 96.62 249 ALA A N 1
ATOM 1860 C CA . ALA A 1 249 ? 29.556 -14.852 -26.862 1.00 96.62 249 ALA A CA 1
ATOM 1861 C C . ALA A 1 249 ? 29.184 -13.363 -26.910 1.00 96.62 249 ALA A C 1
ATOM 1863 O O . ALA A 1 249 ? 29.895 -12.484 -26.411 1.00 96.62 249 ALA A O 1
ATOM 1864 N N . GLU A 1 250 ? 28.090 -13.089 -27.601 1.00 96.75 250 GLU A N 1
ATOM 1865 C CA . GLU A 1 250 ? 27.346 -11.838 -27.622 1.00 96.75 250 GLU A CA 1
ATOM 1866 C C . GLU A 1 250 ? 26.090 -12.026 -26.763 1.00 96.75 250 GLU A C 1
ATOM 1868 O O . GLU A 1 250 ? 25.399 -13.038 -26.897 1.00 96.75 250 GLU A O 1
ATOM 1873 N N . CYS A 1 251 ? 25.823 -11.072 -25.873 1.00 97.94 251 CYS A N 1
ATOM 1874 C CA . CYS A 1 251 ? 24.601 -11.036 -25.077 1.00 97.94 251 CYS A CA 1
ATOM 1875 C C . CYS A 1 251 ? 23.499 -10.332 -25.874 1.00 97.94 251 CYS A C 1
ATOM 1877 O O . CYS A 1 251 ? 23.742 -9.272 -26.450 1.00 97.94 251 CYS A O 1
ATOM 1879 N N . VAL A 1 252 ? 22.300 -10.909 -25.895 1.00 96.81 252 VAL A N 1
ATOM 1880 C CA . VAL A 1 252 ? 21.107 -10.326 -26.515 1.00 96.81 252 VAL A CA 1
ATOM 1881 C C . VAL A 1 252 ? 20.007 -10.263 -25.466 1.00 96.81 252 VAL A C 1
ATOM 1883 O O . VAL A 1 252 ? 19.528 -11.305 -25.015 1.00 96.81 252 VAL A O 1
ATOM 1886 N N . ASN A 1 253 ? 19.613 -9.046 -25.092 1.00 97.19 253 ASN A N 1
ATOM 1887 C CA . ASN A 1 253 ? 18.542 -8.839 -24.129 1.00 97.19 253 ASN A CA 1
ATOM 1888 C C . ASN A 1 253 ? 17.193 -9.271 -24.727 1.00 97.19 253 ASN A C 1
ATOM 1890 O O . ASN A 1 253 ? 16.913 -9.039 -25.908 1.00 97.19 253 ASN A O 1
ATOM 1894 N N . THR A 1 254 ? 16.358 -9.909 -23.919 1.00 95.06 254 THR A N 1
ATOM 1895 C CA . THR A 1 254 ? 15.033 -10.410 -24.295 1.00 95.06 254 THR A CA 1
ATOM 1896 C C . THR A 1 254 ? 14.029 -10.054 -23.205 1.00 95.06 254 THR A C 1
ATOM 1898 O O . THR A 1 254 ? 14.391 -9.810 -22.069 1.00 95.06 254 THR A O 1
ATOM 1901 N N . THR A 1 255 ? 12.732 -10.012 -23.507 1.00 91.88 255 THR A N 1
ATOM 1902 C CA . THR A 1 255 ? 11.764 -9.653 -22.460 1.00 91.88 255 THR A CA 1
ATOM 1903 C C . THR A 1 255 ? 11.720 -10.715 -21.353 1.00 91.88 255 THR A C 1
ATOM 1905 O O . THR A 1 255 ? 11.265 -11.831 -21.594 1.00 91.88 255 THR A O 1
ATOM 1908 N N . GLY A 1 256 ? 12.142 -10.337 -20.148 1.00 90.19 256 GLY A N 1
ATOM 1909 C CA . GLY A 1 256 ? 12.225 -11.152 -18.940 1.00 90.19 256 GLY A CA 1
ATOM 1910 C C . GLY A 1 256 ? 13.511 -11.973 -18.802 1.00 90.19 256 GLY A C 1
ATOM 1911 O O . GLY A 1 256 ? 13.571 -12.803 -17.897 1.00 90.19 256 GLY A O 1
ATOM 1912 N N . SER A 1 257 ? 14.501 -11.827 -19.693 1.00 94.38 257 SER A N 1
ATOM 1913 C CA . SER A 1 257 ? 15.768 -12.577 -19.626 1.00 94.38 257 SER A CA 1
ATOM 1914 C C . SER A 1 257 ? 16.794 -12.094 -20.661 1.00 94.38 257 SER A C 1
ATOM 1916 O O . SER A 1 257 ? 16.564 -11.162 -21.415 1.00 94.38 257 SER A O 1
ATOM 1918 N N . TYR A 1 258 ? 17.875 -12.840 -20.855 1.00 96.62 258 TYR A N 1
ATOM 1919 C CA . TYR A 1 258 ? 18.825 -12.628 -21.941 1.00 96.62 258 TYR A CA 1
ATOM 1920 C C . TYR A 1 258 ? 19.202 -13.956 -22.594 1.00 96.62 258 TYR A C 1
ATOM 1922 O O . TYR A 1 258 ? 19.118 -15.030 -21.999 1.00 96.62 258 TYR A O 1
ATOM 1930 N N . THR A 1 259 ? 19.661 -13.885 -23.839 1.00 96.88 259 THR A N 1
ATOM 1931 C CA . THR A 1 259 ? 20.222 -15.032 -24.558 1.00 96.88 259 THR A CA 1
ATOM 1932 C C . THR A 1 259 ? 21.675 -14.767 -24.920 1.00 96.88 259 THR A C 1
ATOM 1934 O O . THR A 1 259 ? 22.078 -13.631 -25.171 1.00 96.88 259 THR A O 1
ATOM 1937 N N . CYS A 1 260 ? 22.481 -15.826 -24.947 1.00 97.88 260 CYS A N 1
ATOM 1938 C CA . CYS A 1 260 ? 23.889 -15.750 -25.309 1.00 97.88 260 CYS A CA 1
ATOM 1939 C C . CYS A 1 260 ? 24.108 -16.429 -26.659 1.00 97.88 260 CYS A C 1
ATOM 1941 O O . CYS A 1 260 ? 23.766 -17.595 -26.84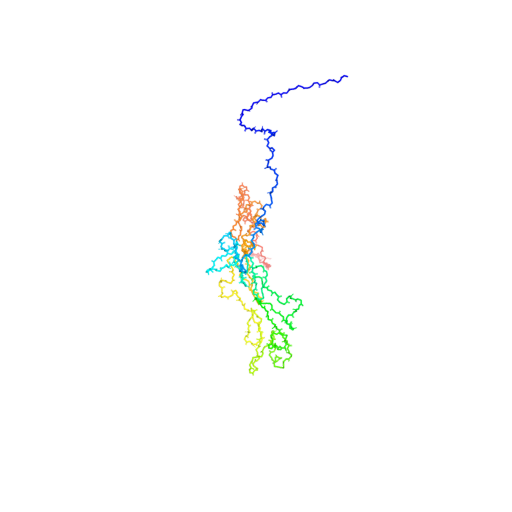3 1.00 97.88 260 CYS A O 1
ATOM 1943 N N . ARG A 1 261 ? 24.723 -15.723 -27.606 1.00 96.88 261 ARG A N 1
ATOM 1944 C CA . ARG A 1 261 ? 25.049 -16.260 -28.931 1.00 96.88 261 ARG A CA 1
ATOM 1945 C C . ARG A 1 261 ? 26.556 -16.300 -29.122 1.00 96.88 261 ARG A C 1
ATOM 1947 O O . ARG A 1 261 ? 27.203 -15.259 -29.060 1.00 96.88 261 ARG A O 1
ATOM 1954 N N . CYS A 1 262 ? 27.137 -17.476 -29.370 1.00 95.75 262 CYS A N 1
ATOM 1955 C CA . CYS A 1 262 ? 28.572 -17.569 -29.653 1.00 95.75 262 CYS A CA 1
ATOM 1956 C C . CYS A 1 262 ? 28.956 -16.690 -30.855 1.00 95.75 262 CYS A C 1
ATOM 1958 O O . CYS A 1 262 ? 28.244 -16.634 -31.860 1.00 95.75 262 CYS A O 1
ATOM 1960 N N . ARG A 1 263 ? 30.089 -15.990 -30.740 1.00 94.94 263 ARG A N 1
ATOM 1961 C CA . ARG A 1 263 ? 30.643 -15.159 -31.816 1.00 94.94 263 ARG A CA 1
ATOM 1962 C C . ARG A 1 263 ? 31.107 -16.034 -32.982 1.00 94.94 263 ARG A C 1
ATOM 1964 O O . ARG A 1 263 ? 31.312 -17.237 -32.831 1.00 94.94 263 ARG A O 1
ATOM 1971 N N . ALA A 1 264 ? 31.327 -15.412 -34.140 1.00 92.12 264 ALA A N 1
ATOM 1972 C CA . ALA A 1 264 ? 31.837 -16.102 -35.323 1.00 92.12 264 ALA A CA 1
ATOM 1973 C C . ALA A 1 264 ? 33.093 -16.934 -35.001 1.00 92.12 264 ALA A C 1
ATOM 1975 O O . ALA A 1 264 ? 33.985 -16.482 -34.280 1.00 92.12 264 ALA A O 1
ATOM 1976 N N . ASN A 1 265 ? 33.157 -18.142 -35.566 1.00 88.44 265 ASN A N 1
ATOM 1977 C CA . ASN A 1 265 ? 34.185 -19.154 -35.297 1.00 88.44 265 ASN A CA 1
ATOM 1978 C C . ASN A 1 265 ? 34.165 -19.737 -33.879 1.00 88.44 265 ASN A C 1
ATOM 1980 O O . ASN A 1 265 ? 35.172 -20.297 -33.456 1.00 88.44 265 ASN A O 1
ATOM 1984 N N . TYR A 1 266 ? 33.052 -19.647 -33.152 1.00 90.81 266 TYR A N 1
ATOM 1985 C CA . TYR A 1 266 ? 32.811 -20.391 -31.920 1.00 90.81 266 TYR A CA 1
ATOM 1986 C C . TYR A 1 266 ? 31.446 -21.083 -31.967 1.00 90.81 266 TYR A C 1
ATOM 1988 O O . TYR A 1 266 ? 30.518 -20.570 -32.585 1.00 90.81 266 TYR A O 1
ATOM 1996 N N . SER A 1 267 ? 31.316 -22.210 -31.270 1.00 90.25 267 SER A N 1
ATOM 1997 C CA . SER A 1 267 ? 30.051 -22.932 -31.106 1.00 90.25 267 SER A CA 1
ATOM 1998 C C . SER A 1 267 ? 29.858 -23.398 -29.673 1.00 90.25 267 SER A C 1
ATOM 2000 O O . SER A 1 267 ? 30.827 -23.529 -28.928 1.00 90.25 267 SER A O 1
ATOM 2002 N N . GLY A 1 268 ? 28.601 -23.636 -29.314 1.00 91.31 268 GLY A N 1
ATOM 2003 C CA . GLY A 1 268 ? 28.170 -24.073 -27.993 1.00 91.31 268 GLY A CA 1
ATOM 2004 C C . GLY A 1 268 ? 26.826 -23.462 -27.613 1.00 91.31 268 GLY A C 1
ATOM 2005 O O . GLY A 1 268 ? 26.078 -23.040 -28.493 1.00 91.31 268 GLY A O 1
ATOM 2006 N N . ASP A 1 269 ? 26.520 -23.430 -26.320 1.00 92.38 269 ASP A N 1
ATOM 2007 C CA . ASP A 1 269 ? 25.242 -22.947 -25.768 1.00 92.38 269 ASP A CA 1
ATOM 2008 C C . ASP A 1 269 ? 25.236 -21.433 -25.469 1.00 92.38 269 ASP A C 1
ATOM 2010 O O . ASP A 1 269 ? 24.277 -20.908 -24.914 1.00 92.38 269 ASP A O 1
ATOM 2014 N N . GLY A 1 270 ? 26.317 -20.724 -25.811 1.00 93.81 270 GLY A N 1
ATOM 2015 C CA . GLY A 1 270 ? 26.476 -19.292 -25.549 1.00 93.81 270 GLY A CA 1
ATOM 2016 C C . GLY A 1 270 ? 27.054 -18.963 -24.168 1.00 93.81 270 GLY A C 1
ATOM 2017 O O . GLY A 1 270 ? 27.719 -17.935 -24.018 1.00 93.81 270 GLY A O 1
ATOM 2018 N N . HIS A 1 271 ? 26.900 -19.843 -23.180 1.00 94.06 271 HIS A N 1
ATOM 2019 C CA . HIS A 1 271 ? 27.580 -19.746 -21.882 1.00 94.06 271 HIS A CA 1
ATOM 2020 C C . HIS A 1 271 ? 28.966 -20.406 -21.938 1.00 94.06 271 HIS A C 1
ATOM 2022 O O . HIS A 1 271 ? 29.949 -19.879 -21.410 1.00 94.06 271 HIS A O 1
ATOM 2028 N N . ALA A 1 272 ? 29.081 -21.494 -22.695 1.00 93.75 272 ALA A N 1
ATOM 2029 C CA . ALA A 1 272 ? 30.312 -22.133 -23.119 1.00 93.75 272 ALA A CA 1
ATOM 2030 C C . ALA A 1 272 ? 30.435 -22.045 -24.647 1.00 93.75 272 ALA A C 1
ATOM 2032 O O . ALA A 1 272 ? 29.612 -22.571 -25.389 1.00 93.75 272 ALA A O 1
ATOM 2033 N N . CYS A 1 273 ? 31.497 -21.394 -25.123 1.00 93.19 273 CYS A N 1
ATOM 2034 C CA . CYS A 1 273 ? 31.787 -21.245 -26.546 1.00 93.19 273 CYS A CA 1
ATOM 2035 C C . CYS A 1 273 ? 33.206 -21.748 -26.839 1.00 93.19 273 CYS A C 1
ATOM 2037 O O . CYS A 1 273 ? 34.182 -21.230 -26.285 1.00 93.19 273 CYS A O 1
ATOM 2039 N N . TRP A 1 274 ? 33.334 -22.735 -27.726 1.00 90.06 274 TRP A N 1
ATOM 2040 C CA . TRP A 1 274 ? 34.611 -23.303 -28.177 1.00 90.06 274 TRP A CA 1
ATOM 2041 C C . TRP A 1 274 ? 34.869 -22.997 -29.656 1.00 90.06 274 TRP A C 1
ATOM 2043 O O . TRP A 1 274 ? 33.913 -22.941 -30.426 1.00 90.06 274 TRP A O 1
ATOM 2053 N N . PRO A 1 275 ? 36.131 -22.818 -30.090 1.00 89.00 275 PRO A N 1
ATOM 2054 C CA . PRO A 1 275 ? 36.436 -22.478 -31.474 1.00 89.00 275 PRO A CA 1
ATOM 2055 C C . PRO A 1 275 ? 35.899 -23.502 -32.484 1.00 89.00 275 PRO A C 1
ATOM 2057 O O . PRO A 1 275 ? 36.247 -24.684 -32.452 1.00 89.00 275 PRO A O 1
ATOM 2060 N N . TRP A 1 276 ? 35.096 -23.030 -33.429 1.00 67.94 276 TRP A N 1
ATOM 2061 C CA . TRP A 1 276 ? 34.699 -23.752 -34.628 1.00 67.94 276 TRP A CA 1
ATOM 2062 C C . TRP A 1 276 ? 35.840 -23.643 -35.645 1.00 67.94 276 TRP A C 1
ATOM 2064 O O . TRP A 1 276 ? 36.117 -22.562 -36.156 1.00 67.94 276 TRP A O 1
ATOM 2074 N N . GLY A 1 277 ? 36.551 -24.748 -35.901 1.00 62.56 277 GLY A N 1
ATOM 2075 C CA . GLY A 1 277 ? 37.571 -24.803 -36.963 1.00 62.56 277 GLY A CA 1
ATOM 2076 C C . GLY A 1 277 ? 39.012 -25.129 -36.555 1.00 62.56 277 GLY A C 1
ATOM 2077 O O . GLY A 1 277 ? 39.887 -25.127 -37.412 1.00 62.56 277 GLY A O 1
ATOM 2078 N N . ARG A 1 278 ? 39.289 -25.498 -35.297 1.00 55.72 278 ARG A N 1
ATOM 2079 C CA . ARG A 1 278 ? 40.494 -26.280 -34.946 1.00 55.72 278 ARG A CA 1
ATOM 2080 C C . ARG A 1 278 ? 40.139 -27.383 -33.948 1.00 55.72 278 ARG A C 1
ATOM 2082 O O . ARG A 1 278 ? 40.377 -27.240 -32.756 1.00 55.72 278 ARG A O 1
ATOM 2089 N N . GLY A 1 279 ? 39.567 -28.485 -34.447 1.00 51.81 279 GLY A N 1
ATOM 2090 C CA . GLY A 1 279 ? 39.583 -29.766 -33.723 1.00 51.81 279 GLY A CA 1
ATOM 2091 C C . GLY A 1 279 ? 38.268 -30.351 -33.186 1.00 51.81 279 GLY A C 1
ATOM 2092 O O . GLY A 1 279 ? 38.330 -31.157 -32.260 1.00 51.81 279 GLY A O 1
ATOM 2093 N N . ALA A 1 280 ? 37.104 -30.056 -33.766 1.00 50.47 280 ALA A N 1
ATOM 2094 C CA . ALA A 1 280 ? 35.982 -31.005 -33.735 1.00 50.47 280 ALA A CA 1
ATOM 2095 C C . ALA A 1 280 ? 36.066 -31.802 -35.049 1.00 50.47 280 ALA A C 1
ATOM 2097 O O . ALA A 1 280 ? 35.589 -31.340 -36.071 1.00 50.47 280 ALA A O 1
ATOM 2098 N N . HIS A 1 281 ? 36.880 -32.852 -35.172 1.00 51.06 281 HIS A N 1
ATOM 2099 C CA . HIS A 1 281 ? 36.830 -34.093 -34.409 1.00 51.06 281 HIS A CA 1
ATOM 2100 C C . HIS A 1 281 ? 38.230 -34.541 -33.947 1.00 51.06 281 HIS A C 1
ATOM 2102 O O . HIS A 1 281 ? 38.971 -35.154 -34.712 1.00 51.06 281 HIS A O 1
ATOM 2108 N N . SER A 1 282 ? 38.592 -34.335 -32.682 1.00 47.22 282 SER A N 1
ATOM 2109 C CA . SER A 1 282 ? 39.561 -35.232 -32.043 1.00 47.22 282 SER A CA 1
ATOM 2110 C C . SER A 1 282 ? 38.799 -36.170 -31.114 1.00 47.22 282 SER A C 1
ATOM 2112 O O . SER A 1 282 ? 37.957 -35.752 -30.320 1.00 47.22 282 SER A O 1
ATOM 2114 N N . LYS A 1 283 ? 39.077 -37.468 -31.234 1.00 51.84 283 LYS A N 1
ATOM 2115 C CA . LYS A 1 283 ? 38.478 -38.587 -30.488 1.00 51.84 283 LYS A CA 1
ATOM 2116 C C . LYS A 1 283 ? 38.716 -38.528 -28.957 1.00 51.84 283 LYS A C 1
ATOM 2118 O O . LYS A 1 283 ? 38.606 -39.544 -28.281 1.00 51.84 283 LYS A O 1
ATOM 2123 N N . ALA A 1 284 ? 39.051 -37.364 -28.396 1.00 53.53 284 ALA A N 1
ATOM 2124 C CA . ALA A 1 284 ? 39.419 -37.165 -26.997 1.00 53.53 284 ALA A CA 1
ATOM 2125 C C . ALA A 1 284 ? 38.233 -36.786 -26.088 1.00 53.53 284 ALA A C 1
ATOM 2127 O O . ALA A 1 284 ? 38.231 -37.165 -24.918 1.00 53.53 284 ALA A O 1
ATOM 2128 N N . SER A 1 285 ? 37.189 -36.118 -26.602 1.00 51.19 285 SER A N 1
ATOM 2129 C CA . SER A 1 285 ? 36.040 -35.714 -25.764 1.00 51.19 285 SER A CA 1
ATOM 2130 C C . SER A 1 285 ? 35.150 -36.905 -25.359 1.00 51.19 285 SER A C 1
ATOM 2132 O O . SER A 1 285 ? 34.694 -37.000 -24.221 1.00 51.19 285 SER A O 1
ATOM 2134 N N . MET A 1 286 ? 35.018 -37.909 -26.237 1.00 49.69 286 MET A N 1
ATOM 2135 C CA . MET A 1 286 ? 34.285 -39.146 -25.925 1.00 49.69 286 MET A CA 1
ATOM 2136 C C . MET A 1 286 ? 35.025 -40.032 -24.903 1.00 49.69 286 MET A C 1
ATOM 2138 O O . MET A 1 286 ? 34.395 -40.746 -24.128 1.00 49.69 286 MET A O 1
ATOM 2142 N N . TYR A 1 287 ? 36.362 -39.961 -24.846 1.00 49.28 287 TYR A N 1
ATOM 2143 C CA . TYR A 1 287 ? 37.168 -40.731 -23.890 1.00 49.28 287 TYR A CA 1
ATOM 2144 C C . TYR A 1 287 ? 37.103 -40.153 -22.467 1.00 49.28 287 TYR A C 1
ATOM 2146 O O . TYR A 1 287 ? 37.145 -40.911 -21.497 1.00 49.28 287 TYR A O 1
ATOM 2154 N N . TYR A 1 288 ? 36.947 -38.830 -22.324 1.00 47.50 288 TYR A N 1
ATOM 2155 C CA . TYR A 1 288 ? 36.814 -38.192 -21.010 1.00 47.50 288 TYR A CA 1
ATOM 2156 C C . TYR A 1 288 ? 35.441 -38.470 -20.378 1.00 47.50 288 TYR A C 1
ATOM 2158 O O . TYR A 1 288 ? 35.371 -38.814 -19.198 1.00 47.50 288 TYR A O 1
ATOM 2166 N N . GLN A 1 289 ? 34.363 -38.451 -21.174 1.00 49.69 289 GLN A N 1
ATOM 2167 C CA . GLN A 1 289 ? 33.038 -38.870 -20.697 1.00 49.69 289 GLN A CA 1
ATOM 2168 C C . GLN A 1 289 ? 32.962 -40.385 -20.427 1.00 49.69 289 GLN A C 1
ATOM 2170 O O . GLN A 1 289 ? 32.401 -40.793 -19.409 1.00 49.69 289 GLN A O 1
ATOM 2175 N N . TYR A 1 290 ? 33.621 -41.227 -21.237 1.00 49.31 290 TYR A N 1
ATOM 2176 C CA . TYR A 1 290 ? 33.717 -42.669 -20.965 1.00 49.31 290 TYR A CA 1
ATOM 2177 C C . TYR A 1 290 ? 34.467 -42.971 -19.651 1.00 49.31 290 TYR A C 1
ATOM 2179 O O . TYR A 1 290 ? 34.020 -43.814 -18.871 1.00 49.31 290 TYR A O 1
ATOM 2187 N N . LYS A 1 291 ? 35.561 -42.252 -19.343 1.00 47.47 291 LYS A N 1
ATOM 2188 C CA . LYS A 1 291 ? 36.343 -42.444 -18.102 1.00 47.47 291 LYS A CA 1
ATOM 2189 C C . LYS A 1 291 ? 35.673 -41.925 -16.827 1.00 47.47 291 LYS A C 1
ATOM 2191 O O . LYS A 1 291 ? 35.994 -42.437 -15.754 1.00 47.47 291 LYS A O 1
ATOM 2196 N N . LEU A 1 292 ? 34.761 -40.958 -16.917 1.00 47.84 292 LEU A N 1
ATOM 2197 C CA . LEU A 1 292 ? 33.996 -40.476 -15.760 1.00 47.84 292 LEU A CA 1
ATOM 2198 C C . LEU A 1 292 ? 32.817 -41.403 -15.415 1.00 47.84 292 LEU A C 1
ATOM 2200 O O . LEU A 1 292 ? 32.474 -41.522 -14.244 1.00 47.84 292 LEU A O 1
ATOM 2204 N N . SER A 1 293 ? 32.276 -42.143 -16.392 1.00 44.56 293 SER A N 1
ATOM 2205 C CA . SER A 1 293 ? 31.187 -43.115 -16.169 1.00 44.56 293 SER A CA 1
ATOM 2206 C C . SER A 1 293 ? 31.607 -44.422 -15.471 1.00 44.56 293 SER A C 1
ATOM 2208 O O . SER A 1 293 ? 30.750 -45.196 -15.060 1.00 44.56 293 SER A O 1
ATOM 2210 N N . LYS A 1 294 ? 32.917 -44.690 -15.328 1.00 43.16 294 LYS A N 1
ATOM 2211 C CA . LYS A 1 294 ? 33.451 -45.956 -14.776 1.00 43.16 294 LYS A CA 1
ATOM 2212 C C . LYS A 1 294 ? 34.220 -45.819 -13.457 1.00 43.16 294 LYS A C 1
ATOM 2214 O O . LYS A 1 294 ? 34.978 -46.717 -13.098 1.00 43.16 294 LYS A O 1
ATOM 2219 N N . ARG A 1 295 ? 34.046 -44.722 -12.714 1.00 51.25 295 ARG A N 1
ATOM 2220 C CA . ARG A 1 295 ? 34.570 -44.598 -11.340 1.00 51.25 295 ARG A CA 1
ATOM 2221 C C . ARG A 1 295 ? 33.453 -44.702 -10.306 1.00 51.25 295 ARG A C 1
ATOM 2223 O O . ARG A 1 295 ? 33.188 -43.764 -9.569 1.00 51.25 295 ARG A O 1
ATOM 2230 N N . THR A 1 296 ? 32.865 -45.886 -10.213 1.00 39.72 296 THR A N 1
ATOM 2231 C CA . THR A 1 296 ? 32.287 -46.395 -8.968 1.00 39.72 296 THR A CA 1
ATOM 2232 C C . THR A 1 296 ? 32.957 -47.734 -8.672 1.00 39.72 296 THR A C 1
ATOM 2234 O O . THR A 1 296 ? 32.908 -48.668 -9.467 1.00 39.72 296 THR A O 1
ATOM 2237 N N . TRP A 1 297 ? 33.673 -47.788 -7.548 1.00 36.78 297 TRP A N 1
ATOM 2238 C CA . TRP A 1 297 ? 34.090 -49.044 -6.920 1.00 36.78 297 TRP A CA 1
ATOM 2239 C C . TRP A 1 297 ? 32.829 -49.807 -6.464 1.00 36.78 297 TRP A C 1
ATOM 2241 O O . TRP A 1 297 ? 31.829 -49.172 -6.126 1.00 36.78 297 TRP A O 1
ATOM 2251 N N . PRO A 1 298 ? 32.873 -51.148 -6.408 1.00 43.91 298 PRO A N 1
ATOM 2252 C CA . PRO A 1 298 ? 33.203 -51.727 -5.114 1.00 43.91 298 PRO A CA 1
ATOM 2253 C C . PRO A 1 298 ? 34.249 -52.838 -5.184 1.00 43.91 298 PRO A C 1
ATOM 2255 O O . PRO A 1 298 ? 34.477 -53.501 -6.192 1.00 43.91 298 PRO A O 1
ATOM 2258 N N . GLN A 1 299 ? 34.892 -52.991 -4.035 1.00 50.44 299 GLN A N 1
ATOM 2259 C CA . GLN A 1 299 ? 35.775 -54.080 -3.679 1.00 50.44 299 GLN A CA 1
ATOM 2260 C C . GLN A 1 299 ? 35.039 -55.417 -3.767 1.00 50.44 299 GLN A C 1
ATOM 2262 O O . GLN A 1 299 ? 33.938 -55.539 -3.232 1.00 50.44 299 GLN A O 1
ATOM 2267 N N . THR A 1 300 ? 35.681 -56.448 -4.314 1.00 32.56 300 THR A N 1
ATOM 2268 C CA . THR A 1 300 ? 35.629 -57.778 -3.695 1.00 32.56 300 THR A CA 1
ATOM 2269 C C . THR A 1 300 ? 36.801 -58.629 -4.165 1.00 32.56 300 THR A C 1
ATOM 2271 O O . THR A 1 300 ? 37.013 -58.867 -5.349 1.00 32.56 300 THR A O 1
ATOM 2274 N N . ILE A 1 301 ? 37.588 -59.050 -3.182 1.00 45.97 301 ILE A N 1
ATOM 2275 C CA . ILE A 1 301 ? 38.591 -60.102 -3.262 1.00 45.97 301 ILE A CA 1
ATOM 2276 C C . ILE A 1 301 ? 37.856 -61.418 -3.510 1.00 45.97 301 ILE A C 1
ATOM 2278 O O . ILE A 1 301 ? 37.002 -61.787 -2.706 1.00 45.97 301 ILE A O 1
ATOM 2282 N N . THR A 1 302 ? 38.219 -62.169 -4.549 1.00 32.81 302 THR A N 1
ATOM 2283 C CA . THR A 1 302 ? 38.132 -63.637 -4.508 1.00 32.81 302 THR A CA 1
ATOM 2284 C C . THR A 1 302 ? 39.129 -64.248 -5.489 1.00 32.81 302 THR A C 1
ATOM 2286 O O . THR A 1 302 ? 39.066 -64.015 -6.694 1.00 32.81 302 THR A O 1
ATOM 2289 N N . MET A 1 303 ? 40.080 -65.016 -4.954 1.00 43.66 303 MET A N 1
ATOM 2290 C CA . MET A 1 303 ? 40.914 -65.924 -5.735 1.00 43.66 303 MET A CA 1
ATOM 2291 C C . MET A 1 303 ? 40.049 -67.061 -6.288 1.00 43.66 303 MET A C 1
ATOM 2293 O O . MET A 1 303 ? 39.284 -67.653 -5.531 1.00 43.66 303 MET A O 1
ATOM 2297 N N . ALA A 1 304 ? 40.222 -67.421 -7.561 1.00 32.72 304 ALA A N 1
ATOM 2298 C CA . ALA A 1 304 ? 39.719 -68.686 -8.090 1.00 32.72 304 ALA A CA 1
ATOM 2299 C C . ALA A 1 304 ? 40.640 -69.241 -9.192 1.00 32.72 304 ALA A C 1
ATOM 2301 O O . ALA A 1 304 ? 40.622 -68.809 -10.340 1.00 32.72 304 ALA A O 1
ATOM 2302 N N . THR A 1 305 ? 41.460 -70.205 -8.762 1.00 35.34 305 THR A N 1
ATOM 2303 C CA . THR A 1 305 ? 41.753 -71.499 -9.406 1.00 35.34 305 THR A CA 1
ATOM 2304 C C . THR A 1 305 ? 42.227 -71.524 -10.861 1.00 35.34 305 THR A C 1
ATOM 2306 O O . THR A 1 305 ? 41.436 -71.564 -11.802 1.00 35.34 305 THR A O 1
ATOM 2309 N N . ALA A 1 306 ? 43.543 -71.692 -11.021 1.00 35.69 306 ALA A N 1
ATOM 2310 C CA . ALA A 1 306 ? 44.129 -72.310 -12.202 1.00 35.69 306 ALA A CA 1
ATOM 2311 C C . ALA A 1 306 ? 43.751 -73.804 -12.243 1.00 35.69 306 ALA A C 1
ATOM 2313 O O . ALA A 1 306 ? 44.075 -74.569 -11.335 1.00 35.69 306 ALA A O 1
ATOM 2314 N N . THR A 1 307 ? 43.052 -74.215 -13.297 1.00 34.31 307 THR A N 1
ATOM 2315 C CA . THR A 1 307 ? 42.720 -75.611 -13.596 1.00 34.31 307 THR A CA 1
ATOM 2316 C C . THR A 1 307 ? 43.983 -76.412 -13.916 1.00 34.31 307 THR A C 1
ATOM 2318 O O . THR A 1 307 ? 44.652 -76.162 -14.920 1.00 34.31 307 THR A O 1
ATOM 2321 N N . LEU A 1 308 ? 44.282 -77.394 -13.065 1.00 35.78 308 LEU A N 1
ATOM 2322 C CA . LEU A 1 308 ? 45.302 -78.419 -13.271 1.00 35.78 308 LEU A CA 1
ATOM 2323 C C . LEU A 1 308 ? 44.893 -79.352 -14.422 1.00 35.78 308 LEU A C 1
ATOM 2325 O O . LEU A 1 308 ? 43.815 -79.946 -14.397 1.00 35.78 308 LEU A O 1
ATOM 2329 N N . ARG A 1 309 ? 45.779 -79.519 -15.414 1.00 36.22 309 ARG A N 1
ATOM 2330 C CA . ARG A 1 309 ? 45.752 -80.681 -16.313 1.00 36.22 309 ARG A CA 1
ATOM 2331 C C . ARG A 1 309 ? 46.176 -81.904 -15.508 1.00 36.22 309 ARG A C 1
ATOM 2333 O O . ARG A 1 309 ? 47.280 -81.931 -14.973 1.00 36.22 309 ARG A O 1
ATOM 2340 N N . GLY A 1 310 ? 45.306 -82.904 -15.447 1.00 33.12 310 GLY A N 1
ATOM 2341 C CA . GLY A 1 310 ? 45.663 -84.230 -14.964 1.00 33.12 310 GLY A CA 1
ATOM 2342 C C . GLY A 1 310 ? 46.468 -85.006 -16.004 1.00 33.12 310 GLY A C 1
ATOM 2343 O O . GLY A 1 310 ? 46.221 -84.881 -17.204 1.00 33.12 310 GLY A O 1
ATOM 2344 N N . SER A 1 311 ? 47.398 -85.834 -15.533 1.00 34.69 311 SER A N 1
ATOM 2345 C CA . SER A 1 311 ? 47.487 -87.262 -15.878 1.00 34.69 311 SER A CA 1
ATOM 2346 C C . SER A 1 311 ? 48.505 -87.970 -14.965 1.00 34.69 311 SER A C 1
ATOM 2348 O O . SER A 1 311 ? 49.401 -87.306 -14.443 1.00 34.69 311 SER A O 1
ATOM 2350 N N . PRO A 1 312 ? 48.333 -89.282 -14.716 1.00 45.06 312 PRO A N 1
ATOM 2351 C 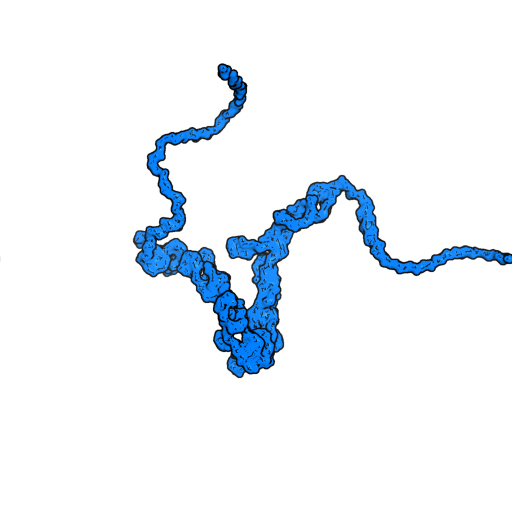CA . PRO A 1 312 ? 48.910 -89.987 -13.575 1.00 45.06 312 PRO A CA 1
ATOM 2352 C C . PRO A 1 312 ? 50.239 -90.678 -13.911 1.00 45.06 312 PRO A C 1
ATOM 2354 O O . PRO A 1 312 ? 50.482 -91.061 -15.052 1.00 45.06 312 PRO A O 1
ATOM 2357 N N . GLY A 1 313 ? 51.066 -90.897 -12.889 1.00 33.25 313 GLY A N 1
ATOM 2358 C CA . GLY A 1 313 ? 52.292 -91.685 -12.990 1.00 33.25 313 GLY A CA 1
ATOM 2359 C C . GLY A 1 313 ? 52.808 -92.061 -11.608 1.00 33.25 313 GLY A C 1
ATOM 2360 O O . GLY A 1 313 ? 53.495 -91.279 -10.964 1.00 33.25 313 GLY A O 1
ATOM 2361 N N . SER A 1 314 ? 52.405 -93.243 -11.159 1.00 41.97 314 SER A N 1
ATOM 2362 C CA . SER A 1 314 ? 52.902 -93.980 -9.999 1.00 41.97 314 SER A CA 1
ATOM 2363 C C . SER A 1 314 ? 54.378 -94.363 -10.144 1.00 41.97 314 SER A C 1
ATOM 2365 O O . SER A 1 314 ? 54.766 -94.876 -11.196 1.00 41.97 314 SER A O 1
ATOM 2367 N N . GLY A 1 315 ? 55.142 -94.196 -9.065 1.00 38.00 315 GLY A N 1
ATOM 2368 C CA . GLY A 1 315 ? 56.511 -94.678 -8.879 1.00 38.00 315 GLY A CA 1
ATOM 2369 C C . GLY A 1 315 ? 57.016 -94.281 -7.505 1.00 38.00 315 GLY A C 1
ATOM 2370 O O . GLY A 1 315 ? 57.125 -93.056 -7.286 1.00 38.00 315 GLY A O 1
#

InterPro domains:
  IPR000152 EGF-type aspartate/asparagine hydroxylation site [PS00010] (123-134)
  IPR000152 EGF-type aspartate/asparagine hydroxylation site [PS00010] (206-217)
  IPR000152 EGF-type aspartate/asparagine hydroxylation site [PS00010] (251-262)
  IPR000742 EGF-like domain [PS01186] (132-147)
  IPR000742 EGF-like domain [PS50026] (108-148)
  IPR000742 EGF-like domain [PS50026] (189-227)
  IPR000742 EGF-like domain [PS50026] (234-272)
  IPR000742 EGF-like domain [SM00181] (78-106)
  IPR000742 EGF-like domain [SM00181] (111-148)
  IPR000742 EGF-like domain [SM00181] (152-188)
  IPR000742 EGF-like domain [SM00181] (192-233)
  IPR000742 EGF-like domain [SM00181] (237-274)
  IPR001881 EGF-like calcium-binding domain [SM00179] (108-148)
  IPR001881 EGF-like calcium-binding domain [SM00179] (189-233)
  IPR001881 EGF-like calcium-binding domain [SM00179] (234-274)
  IPR009030 Growth factor receptor cysteine-rich domain superfamily [SSF57184] (158-275)
  IPR018097 EGF-like calcium-binding, conserved site [PS01187] (101-132)
  IPR018097 EGF-like calcium-binding, conserved site [PS01187] (189-215)
  IPR018097 EGF-like calcium-binding, conserved site [PS01187] (234-260)
  IPR024731 NELL2-like, EGF domain [PF12947] (238-273)